Protein AF-A0A067BFK5-F1 (afdb_monomer_lite)

Secondary structure (DSSP, 8-state):
------PPTT-TTS-HHHHHHHHHHHHHHHHTT--HHHHHHHHHHHTSS------GGGHHHHHHHHHHTTPPP----TTSHHHHHHHTSS-EEEEHHHHHHHHHTS---HHHHHHHHHHHHHHHHHHTPPEEEE-TT----TTTTSSGGGS-TTTTBTTB--S--HHHHTGGGGGGGGGGHHHH--TTTTS--S----

Sequence (198 aa):
MGSGVSTIAGFEALSPADQAEAQAQYEALVTDGASDETATTTIRAKFTASTVHIELPQLLDAIAAAVGRGKTPLVIDASDRVNTFFSYRQCTLLDGKKMAMDKSMRKVPVPAIMEEARTRLVGALKCGHPIVVAMSQCVVDFINTFNDATLPVDVTRNGTLAFFPSDLVCSNAGKGLLNHLDALYRPHDMKDTSNIPL

Structure (mmCIF, N/CA/C/O backbone):
data_AF-A0A067BFK5-F1
#
_entry.id   AF-A0A067BFK5-F1
#
loop_
_atom_site.group_PDB
_atom_site.id
_atom_site.type_symbol
_atom_site.label_atom_id
_atom_site.label_alt_id
_atom_site.label_comp_id
_atom_site.label_asym_id
_atom_site.label_entity_id
_atom_site.label_seq_id
_atom_site.pdbx_PDB_ins_code
_atom_site.Cartn_x
_atom_site.Cartn_y
_atom_site.Cartn_z
_atom_site.occupancy
_atom_site.B_iso_or_equiv
_atom_site.auth_seq_id
_atom_site.auth_comp_id
_atom_site.auth_asym_id
_atom_site.auth_atom_id
_atom_site.pdbx_PDB_model_num
ATOM 1 N N . MET A 1 1 ? -30.600 -28.026 30.570 1.00 34.84 1 MET A N 1
ATOM 2 C CA . MET A 1 1 ? -29.776 -28.487 29.434 1.00 34.84 1 MET A CA 1
ATOM 3 C C . MET A 1 1 ? -29.170 -27.248 28.808 1.00 34.84 1 MET A C 1
ATOM 5 O O . MET A 1 1 ? -29.918 -26.320 28.540 1.00 34.84 1 MET A O 1
ATOM 9 N N . GLY A 1 2 ? -27.840 -27.159 28.774 1.00 32.31 2 GLY A N 1
ATOM 10 C CA . GLY A 1 2 ? -27.130 -25.910 28.493 1.00 32.31 2 GLY A CA 1
ATOM 11 C C . GLY A 1 2 ? -27.368 -25.415 27.070 1.00 32.31 2 GLY A C 1
ATOM 12 O O . GLY A 1 2 ? -27.100 -26.144 26.119 1.00 32.31 2 GLY A O 1
ATOM 13 N N . SER A 1 3 ? -27.850 -24.179 26.933 1.00 32.81 3 SER A N 1
ATOM 14 C CA . SER A 1 3 ? -27.804 -23.445 25.672 1.00 32.81 3 SER A CA 1
ATOM 15 C C . SER A 1 3 ? -26.357 -23.010 25.450 1.00 32.81 3 SER A C 1
ATOM 17 O O . SER A 1 3 ? -25.924 -21.964 25.937 1.00 32.81 3 SER A O 1
ATOM 19 N N . GLY A 1 4 ? -25.573 -23.855 24.784 1.00 33.50 4 GLY A N 1
ATOM 20 C CA . GLY A 1 4 ? -24.315 -23.401 24.209 1.00 33.50 4 GLY A CA 1
ATOM 21 C C . GLY A 1 4 ? -24.644 -22.283 23.229 1.00 33.50 4 GLY A C 1
ATOM 22 O O . GLY A 1 4 ? -25.403 -22.511 22.290 1.00 33.50 4 GLY A O 1
ATOM 23 N N . VAL A 1 5 ? -24.138 -21.077 23.488 1.00 41.94 5 VAL A N 1
ATOM 24 C CA . VAL A 1 5 ? -24.200 -19.966 22.536 1.00 41.94 5 VAL A CA 1
ATOM 25 C C . VAL A 1 5 ? -23.471 -20.452 21.290 1.00 41.94 5 VAL A C 1
ATOM 27 O O . VAL A 1 5 ? -22.251 -20.607 21.302 1.00 41.94 5 VAL A O 1
ATOM 30 N N . SER A 1 6 ? -24.228 -20.811 20.256 1.00 43.84 6 SER A N 1
ATOM 31 C CA . SER A 1 6 ? -23.658 -21.227 18.983 1.00 43.84 6 SER A CA 1
ATOM 32 C C . SER A 1 6 ? -23.214 -19.951 18.283 1.00 43.84 6 SER A C 1
ATOM 34 O O . SER A 1 6 ? -24.025 -19.248 17.689 1.00 43.84 6 SER A O 1
ATOM 36 N N . THR A 1 7 ? -21.944 -19.595 18.455 1.00 54.28 7 THR A N 1
ATOM 37 C CA . THR A 1 7 ? -21.310 -18.511 17.705 1.00 54.28 7 THR A CA 1
ATOM 38 C C . THR A 1 7 ? -21.376 -18.848 16.222 1.00 54.28 7 THR A C 1
ATOM 40 O O . THR A 1 7 ? -20.998 -19.958 15.838 1.00 54.28 7 THR A O 1
ATOM 43 N N . ILE A 1 8 ? -21.835 -17.910 15.389 1.00 60.53 8 ILE A N 1
ATOM 44 C CA . ILE A 1 8 ? -21.821 -18.093 13.933 1.00 60.53 8 ILE A CA 1
ATOM 45 C C . ILE A 1 8 ? -20.383 -18.396 13.502 1.00 60.53 8 ILE A C 1
ATOM 47 O O . ILE A 1 8 ? -19.479 -17.577 13.696 1.00 60.53 8 ILE A O 1
ATOM 51 N N . ALA A 1 9 ? -20.181 -19.575 12.918 1.00 56.00 9 ALA A N 1
ATOM 52 C CA . ALA A 1 9 ? -18.868 -20.028 12.488 1.00 56.00 9 ALA A CA 1
ATOM 53 C C . ALA A 1 9 ? -18.262 -19.040 11.471 1.00 56.00 9 ALA A C 1
ATOM 55 O O . ALA A 1 9 ? -18.861 -18.747 10.432 1.00 56.00 9 ALA A O 1
ATOM 56 N N . GLY A 1 10 ? -17.062 -18.531 11.756 1.00 55.44 10 GLY A N 1
ATOM 57 C CA . GLY A 1 10 ? -16.331 -17.592 10.899 1.00 55.44 10 GLY A CA 1
ATOM 58 C C . GLY A 1 10 ? -16.433 -16.108 11.279 1.00 55.44 10 GLY A C 1
ATOM 59 O O . GLY A 1 10 ? -15.999 -15.268 10.485 1.00 55.44 10 GLY A O 1
ATOM 60 N N . PHE A 1 11 ? -16.986 -15.774 12.450 1.00 57.31 11 PHE A N 1
ATOM 61 C CA . PHE A 1 11 ? -17.065 -14.408 12.998 1.00 57.31 11 PHE A CA 1
ATOM 62 C C . PHE A 1 11 ? -16.291 -14.226 14.314 1.00 57.31 11 PHE A C 1
ATOM 64 O O . PHE A 1 11 ? -16.366 -13.181 14.957 1.00 57.31 11 PHE A O 1
ATOM 71 N N . GLU A 1 12 ? -15.478 -15.205 14.696 1.00 65.19 12 GLU A N 1
ATOM 72 C CA . GLU 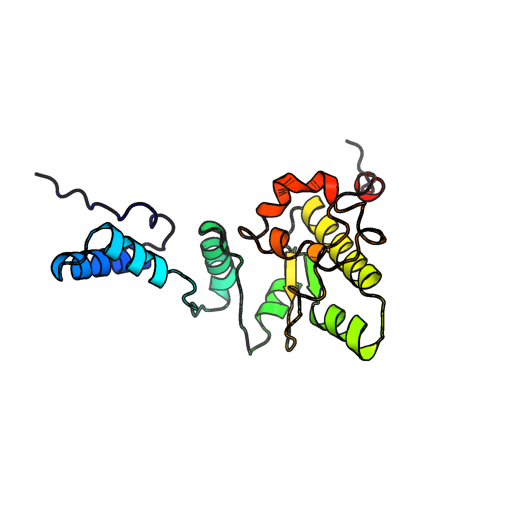A 1 12 ? -14.745 -15.256 15.965 1.00 65.19 12 GLU A CA 1
ATOM 73 C C . GLU A 1 12 ? -13.648 -14.175 16.072 1.00 65.19 12 GLU A C 1
ATOM 75 O O . GLU A 1 12 ? -13.167 -13.877 17.162 1.00 65.19 12 GLU A O 1
ATOM 80 N N . ALA A 1 13 ? -13.264 -13.559 14.946 1.00 51.88 13 ALA A N 1
ATOM 81 C CA . ALA A 1 13 ? -12.289 -12.464 14.861 1.00 51.88 13 ALA A CA 1
ATOM 82 C C . ALA A 1 13 ? -12.912 -11.053 14.973 1.00 51.88 13 ALA A C 1
ATOM 84 O O . ALA A 1 13 ? -12.217 -10.040 14.837 1.00 51.88 13 ALA A O 1
ATOM 85 N N . LEU A 1 14 ? -14.232 -10.963 15.158 1.00 58.34 14 LEU A N 1
ATOM 86 C CA . LEU A 1 14 ? -14.931 -9.714 15.447 1.00 58.34 14 LEU A CA 1
ATOM 87 C C . LEU A 1 14 ? -14.701 -9.285 16.911 1.00 58.34 14 LEU A C 1
ATOM 89 O O . LEU A 1 14 ? -14.377 -10.118 17.757 1.00 58.34 14 LEU A O 1
ATOM 93 N N . SER A 1 15 ? -14.857 -7.992 17.224 1.00 67.69 15 SER A N 1
ATOM 94 C CA . SER A 1 15 ? -14.846 -7.546 18.627 1.00 67.69 15 SER A CA 1
ATOM 95 C C . SER A 1 15 ? -16.001 -8.216 19.399 1.00 67.69 15 SER A C 1
ATOM 97 O O . SER A 1 15 ? -16.990 -8.593 18.772 1.00 67.69 15 SER A O 1
ATOM 99 N N . PRO A 1 16 ? -15.956 -8.353 20.738 1.00 73.75 16 PRO A N 1
ATOM 100 C CA . PRO A 1 16 ? -17.072 -8.946 21.485 1.00 73.75 16 PRO A CA 1
ATOM 101 C C . PRO A 1 16 ? -18.424 -8.250 21.241 1.00 73.75 16 PRO A C 1
ATOM 103 O O . PRO A 1 16 ? -19.461 -8.909 21.223 1.00 73.75 16 PRO A O 1
ATOM 106 N N . ALA A 1 17 ? -18.414 -6.933 21.005 1.00 70.25 17 ALA A N 1
ATOM 107 C CA . ALA A 1 17 ? -19.610 -6.170 20.650 1.00 70.25 17 ALA A CA 1
ATOM 108 C C . ALA A 1 17 ? -20.107 -6.513 19.235 1.00 70.25 17 ALA A C 1
ATOM 110 O O . ALA A 1 17 ? -21.291 -6.776 19.042 1.00 70.25 17 ALA A O 1
ATOM 111 N N . ASP A 1 18 ? -19.190 -6.592 18.271 1.00 67.25 18 ASP A N 1
ATOM 112 C CA . ASP A 1 18 ? -19.487 -6.946 16.881 1.00 67.25 18 ASP A CA 1
ATOM 113 C C . ASP A 1 18 ? -19.985 -8.403 16.760 1.00 67.25 18 ASP A C 1
ATOM 115 O O . ASP A 1 18 ? -20.837 -8.697 15.927 1.00 67.25 18 ASP A O 1
ATOM 119 N N . GLN A 1 19 ? -19.479 -9.324 17.593 1.00 73.38 19 GLN A N 1
ATOM 120 C CA . GLN A 1 19 ? -19.958 -10.711 17.670 1.00 73.38 19 GLN A CA 1
ATOM 121 C C . GLN A 1 19 ? -21.397 -10.772 18.187 1.00 73.38 19 GLN A C 1
ATOM 123 O O . GLN A 1 19 ? -22.226 -11.474 17.612 1.00 73.38 19 GLN A O 1
ATOM 128 N N . ALA A 1 20 ? -21.703 -10.016 19.247 1.00 79.75 20 ALA A N 1
ATOM 129 C CA . ALA A 1 20 ? -23.052 -9.939 19.801 1.00 79.75 20 ALA A CA 1
ATOM 130 C C . ALA A 1 20 ? -24.042 -9.326 18.798 1.00 79.75 20 ALA A C 1
ATOM 132 O O . ALA A 1 20 ? -25.163 -9.815 18.654 1.00 79.75 20 ALA A O 1
ATOM 133 N N . GLU A 1 21 ? -23.619 -8.296 18.060 1.00 77.31 21 GLU A N 1
ATOM 134 C CA . GLU A 1 21 ? -24.429 -7.692 17.003 1.00 77.31 21 GLU A CA 1
ATOM 135 C C . GLU A 1 21 ? -24.656 -8.657 15.825 1.00 77.31 21 GLU A C 1
ATOM 137 O O . GLU A 1 21 ? -25.789 -8.806 15.362 1.00 77.31 21 GLU A O 1
ATOM 142 N N . ALA A 1 22 ? -23.603 -9.341 15.362 1.00 78.62 22 ALA A N 1
ATOM 143 C CA . ALA A 1 22 ? -23.690 -10.328 14.286 1.00 78.62 22 ALA A CA 1
ATOM 144 C C . ALA A 1 22 ? -24.644 -11.477 14.649 1.00 78.62 22 ALA A C 1
ATOM 146 O O . ALA A 1 22 ? -25.471 -11.874 13.827 1.00 78.62 22 ALA A O 1
ATOM 147 N N . GLN A 1 23 ? -24.565 -11.958 15.892 1.00 84.88 23 GLN A N 1
ATOM 148 C CA . GLN A 1 23 ? -25.422 -13.014 16.426 1.00 84.88 23 GLN A CA 1
ATOM 149 C C . GLN A 1 23 ? -26.895 -12.590 16.472 1.00 84.88 23 GLN A C 1
ATOM 151 O O . GLN A 1 23 ? -27.750 -13.291 15.934 1.00 84.88 23 GLN A O 1
ATOM 156 N N . ALA A 1 24 ? -27.196 -11.418 17.040 1.00 85.06 24 ALA A N 1
ATOM 157 C CA . ALA A 1 24 ? -28.571 -10.926 17.151 1.00 85.06 24 ALA A CA 1
ATOM 158 C C . ALA A 1 24 ? -29.241 -10.742 15.776 1.00 85.06 24 ALA A C 1
ATOM 160 O O . ALA A 1 24 ? -30.434 -10.992 15.606 1.00 85.06 24 ALA A O 1
ATOM 161 N N . GLN A 1 25 ? -28.473 -10.316 14.772 1.00 81.00 25 GLN A N 1
ATOM 162 C CA . GLN A 1 25 ? -28.984 -10.100 13.418 1.00 81.00 25 GLN A CA 1
ATOM 163 C C . GLN A 1 25 ? -29.140 -11.401 12.630 1.00 81.00 25 GLN A C 1
ATOM 165 O O . GLN A 1 25 ? -30.092 -11.534 11.863 1.00 81.00 25 GLN A O 1
ATOM 170 N N . TYR A 1 26 ? -28.244 -12.367 12.831 1.00 86.75 26 TYR A N 1
ATOM 171 C CA . TYR A 1 26 ? -28.414 -13.716 12.298 1.00 86.75 26 TYR A CA 1
ATOM 172 C C . TYR A 1 26 ? -29.703 -14.356 12.820 1.00 86.75 26 TYR A C 1
ATOM 174 O O . TYR A 1 26 ? -30.510 -14.842 12.032 1.00 86.75 26 TYR A O 1
ATOM 182 N N . GLU A 1 27 ? -29.936 -14.285 14.133 1.00 88.81 27 GLU A N 1
ATOM 183 C CA . GLU A 1 27 ? -31.134 -14.839 14.771 1.00 88.81 27 GLU A CA 1
ATOM 184 C C . GLU A 1 27 ? -32.421 -14.186 14.246 1.00 88.81 27 GLU A C 1
ATOM 186 O O . GLU A 1 27 ? -33.401 -14.884 13.977 1.00 88.81 27 GLU A O 1
ATOM 191 N N . ALA A 1 28 ? -32.409 -12.869 14.019 1.00 86.19 28 ALA A N 1
ATOM 192 C CA . ALA A 1 28 ? -33.532 -12.159 13.411 1.00 86.19 28 ALA A CA 1
ATOM 193 C C . ALA A 1 28 ? -33.814 -12.627 11.970 1.00 86.19 28 ALA A C 1
ATOM 195 O O . ALA A 1 28 ? -34.962 -12.901 11.630 1.00 86.19 28 ALA A O 1
ATOM 196 N N . LEU A 1 29 ? -32.778 -12.785 11.137 1.00 85.38 29 LEU A N 1
ATOM 197 C CA . LEU A 1 29 ? -32.927 -13.231 9.744 1.00 85.38 29 LEU A CA 1
ATOM 198 C C . LEU A 1 29 ? -33.454 -14.666 9.638 1.00 85.38 29 LEU A C 1
ATOM 200 O O . LEU A 1 29 ? -34.298 -14.948 8.790 1.00 85.38 29 LEU A O 1
ATOM 204 N N . VAL A 1 30 ? -32.979 -15.565 10.501 1.00 88.38 30 VAL A N 1
ATOM 205 C CA . VAL A 1 30 ? -33.477 -16.947 10.560 1.00 88.38 30 VAL A CA 1
ATOM 206 C C . VAL A 1 30 ? -34.931 -16.977 11.042 1.00 88.38 30 VAL A C 1
ATOM 208 O O . VAL A 1 30 ? -35.744 -17.721 10.496 1.00 88.38 30 VAL A O 1
ATOM 211 N N . THR A 1 31 ? -35.291 -16.128 12.011 1.00 91.25 31 THR A N 1
ATOM 212 C CA . THR A 1 31 ? -36.678 -16.003 12.499 1.00 91.25 31 THR A CA 1
ATOM 213 C C . THR A 1 31 ? -37.629 -15.504 11.405 1.00 91.25 31 THR A C 1
ATOM 215 O O . THR A 1 31 ? -38.749 -15.999 11.296 1.00 91.25 31 THR A O 1
ATOM 218 N N . ASP A 1 32 ? -37.159 -14.602 10.543 1.00 88.62 32 ASP A N 1
ATOM 219 C CA . ASP A 1 32 ? -37.891 -14.104 9.371 1.00 88.62 32 ASP A CA 1
ATOM 220 C C . ASP A 1 32 ? -37.900 -15.092 8.182 1.00 88.62 32 ASP A C 1
ATOM 222 O O . ASP A 1 32 ? -38.425 -14.789 7.109 1.00 88.62 32 ASP A O 1
ATOM 226 N N . GLY A 1 33 ? -37.357 -16.301 8.362 1.00 88.31 33 GLY A N 1
ATOM 227 C CA . GLY A 1 33 ? -37.437 -17.392 7.391 1.00 88.31 33 GLY A CA 1
ATOM 228 C C . GLY A 1 33 ? -36.306 -17.429 6.362 1.00 88.31 33 GLY A C 1
ATOM 229 O O . GLY A 1 33 ? -36.410 -18.164 5.376 1.00 88.31 33 GLY A O 1
ATOM 230 N N . ALA A 1 34 ? -35.220 -16.675 6.559 1.00 86.31 34 ALA A N 1
ATOM 231 C CA . ALA A 1 34 ? -34.017 -16.847 5.752 1.00 86.31 34 ALA A CA 1
ATOM 232 C C . ALA A 1 34 ? -33.347 -18.194 6.069 1.00 86.31 34 ALA A C 1
ATOM 234 O O . ALA A 1 34 ? -33.273 -18.614 7.222 1.00 86.31 34 ALA A O 1
ATOM 235 N N . SER A 1 35 ? -32.814 -18.865 5.044 1.00 88.94 35 SER A N 1
ATOM 236 C CA . SER A 1 35 ? -31.972 -20.048 5.261 1.00 88.94 35 SER A CA 1
ATOM 237 C C . SER A 1 35 ? -30.677 -19.671 5.984 1.00 88.94 35 SER A C 1
ATOM 239 O O . SER A 1 35 ? -30.159 -18.571 5.776 1.00 88.94 35 SER A O 1
ATOM 241 N N . ASP A 1 36 ? -30.105 -20.600 6.752 1.00 80.12 36 ASP A N 1
ATOM 242 C CA . ASP A 1 36 ? -28.825 -20.408 7.449 1.00 80.12 36 ASP A CA 1
ATOM 243 C C . ASP A 1 36 ? -27.713 -19.917 6.507 1.00 80.12 36 ASP A C 1
ATOM 245 O O . ASP A 1 36 ? -26.937 -19.026 6.854 1.00 80.12 36 ASP A O 1
ATOM 249 N N . GLU A 1 37 ? -27.662 -20.430 5.274 1.00 78.75 37 GLU A N 1
ATOM 250 C CA . GLU A 1 37 ? -26.691 -20.012 4.256 1.00 78.75 37 GLU A CA 1
ATOM 251 C C . GLU A 1 37 ? -26.919 -18.560 3.796 1.00 78.75 37 GLU A C 1
ATOM 253 O O . GLU A 1 37 ? -25.968 -17.785 3.647 1.00 78.75 37 GLU A O 1
ATOM 258 N N . THR A 1 38 ? -28.182 -18.154 3.631 1.00 79.06 38 THR A N 1
ATOM 259 C CA . THR A 1 38 ? -28.554 -16.783 3.243 1.00 79.06 38 THR A CA 1
ATOM 260 C C . THR A 1 38 ? -28.324 -15.800 4.387 1.00 79.06 38 THR A C 1
ATOM 262 O O . THR A 1 38 ? -27.759 -14.727 4.165 1.00 79.06 38 THR A O 1
ATOM 265 N N . ALA A 1 39 ? -28.690 -16.171 5.615 1.00 79.56 39 ALA A N 1
ATOM 266 C CA . ALA A 1 39 ? -28.447 -15.380 6.815 1.00 79.56 39 ALA A CA 1
ATOM 267 C C . ALA A 1 39 ? -26.938 -15.186 7.029 1.00 79.56 39 ALA A C 1
ATOM 269 O O . ALA A 1 39 ? -26.466 -14.054 7.127 1.00 79.56 39 ALA A O 1
ATOM 270 N N . THR A 1 40 ? -26.153 -16.266 6.962 1.00 76.69 40 THR A N 1
ATOM 271 C CA . THR A 1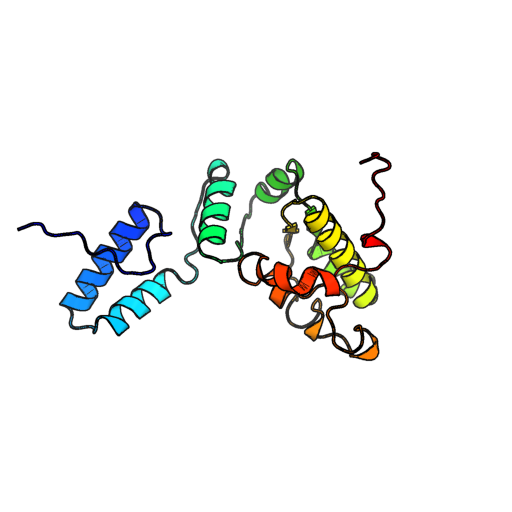 40 ? -24.687 -16.216 7.090 1.00 76.69 40 THR A CA 1
ATOM 272 C C . THR A 1 40 ? -24.054 -15.346 6.006 1.00 76.69 40 THR A C 1
ATOM 274 O O . THR A 1 40 ? -23.200 -14.513 6.306 1.00 76.69 40 THR A O 1
ATOM 277 N N . THR A 1 41 ? -24.487 -15.476 4.748 1.00 73.81 41 THR A N 1
ATOM 278 C CA . THR A 1 41 ? -23.971 -14.663 3.633 1.00 73.81 41 THR A CA 1
ATOM 279 C C . THR A 1 41 ? -24.334 -13.185 3.785 1.00 73.81 41 THR A C 1
ATOM 281 O O . THR A 1 41 ? -23.494 -12.321 3.541 1.00 73.81 41 THR A O 1
ATOM 284 N N . THR A 1 42 ? -25.544 -12.879 4.256 1.00 72.12 42 THR A N 1
ATOM 285 C CA . THR A 1 42 ? -26.026 -11.507 4.489 1.00 72.12 42 THR A CA 1
ATOM 286 C C . THR A 1 42 ? -25.259 -10.821 5.619 1.00 72.12 42 THR A C 1
ATOM 288 O O . THR A 1 42 ? -24.802 -9.687 5.467 1.00 72.12 42 THR A O 1
ATOM 291 N N . ILE A 1 43 ? -25.030 -11.525 6.731 1.00 74.50 43 ILE A N 1
ATOM 292 C CA . ILE A 1 43 ? -24.214 -11.011 7.837 1.00 74.50 43 ILE A CA 1
ATOM 293 C C . ILE A 1 43 ? -22.751 -10.875 7.404 1.00 74.50 43 ILE A C 1
ATOM 295 O O . ILE A 1 43 ? -22.120 -9.846 7.650 1.00 74.50 43 ILE A O 1
ATOM 299 N N . ARG A 1 44 ? -22.216 -11.846 6.654 1.00 66.44 44 ARG A N 1
ATOM 300 C CA . ARG A 1 44 ? -20.846 -11.788 6.120 1.00 66.44 44 ARG A CA 1
ATOM 301 C C . ARG A 1 44 ? -20.664 -10.603 5.163 1.00 66.44 44 ARG A C 1
ATOM 303 O O . ARG A 1 44 ? -19.638 -9.928 5.235 1.00 66.44 44 ARG A O 1
ATOM 310 N N . ALA A 1 45 ? -21.671 -10.288 4.347 1.00 64.88 45 ALA A N 1
ATOM 311 C CA . ALA A 1 45 ? -21.709 -9.104 3.487 1.00 64.88 45 ALA A CA 1
ATOM 312 C C . ALA A 1 45 ? -21.718 -7.789 4.290 1.00 64.88 45 ALA A C 1
ATOM 314 O O . ALA A 1 45 ? -21.057 -6.830 3.906 1.00 64.88 45 ALA A O 1
ATOM 315 N N . LYS A 1 46 ? -22.384 -7.747 5.449 1.00 60.22 46 LYS A N 1
ATOM 316 C CA . LYS A 1 46 ? -22.462 -6.555 6.311 1.00 60.22 46 LYS A CA 1
ATOM 317 C C . LYS A 1 46 ? -21.129 -6.178 6.978 1.00 60.22 46 LYS A C 1
ATOM 319 O O . LYS A 1 46 ? -20.845 -4.996 7.163 1.00 60.22 46 LYS A O 1
ATOM 324 N N . PHE A 1 47 ? -20.273 -7.165 7.250 1.00 56.22 47 PHE A N 1
ATOM 325 C CA . PHE A 1 47 ? -18.875 -6.962 7.671 1.00 56.22 47 PHE A CA 1
ATOM 326 C C . PHE A 1 47 ? -17.896 -6.876 6.489 1.00 56.22 47 PHE A C 1
ATOM 328 O O . PHE A 1 47 ? -16.672 -6.836 6.660 1.00 56.22 47 PHE A O 1
ATOM 335 N N . THR A 1 48 ? -18.426 -6.806 5.268 1.00 50.59 48 THR A N 1
ATOM 336 C CA . THR A 1 48 ? -17.669 -6.436 4.078 1.00 50.59 48 THR A CA 1
ATOM 337 C C . THR A 1 48 ? -17.649 -4.904 4.005 1.00 50.59 48 THR A C 1
ATOM 339 O O . THR A 1 48 ? -18.617 -4.275 3.606 1.00 50.59 48 THR A O 1
ATOM 342 N N . ALA A 1 49 ? -16.529 -4.314 4.442 1.00 53.69 49 ALA A N 1
ATOM 343 C CA . ALA A 1 49 ? -16.189 -2.884 4.379 1.00 53.69 49 ALA A CA 1
ATOM 344 C C . ALA A 1 49 ? -17.107 -1.908 5.151 1.00 53.69 49 ALA A C 1
ATOM 346 O O . ALA A 1 49 ? -17.558 -0.903 4.608 1.00 53.69 49 ALA A O 1
ATOM 347 N N . SER A 1 50 ? -17.332 -2.134 6.445 1.00 55.50 50 SER A N 1
ATOM 348 C CA . SER A 1 50 ? -17.871 -1.085 7.321 1.00 55.50 50 SER A CA 1
ATOM 349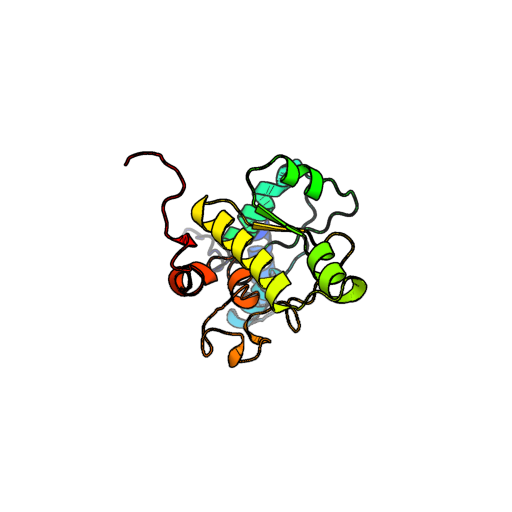 C C . SER A 1 50 ? -16.751 -0.084 7.640 1.00 55.50 50 SER A C 1
ATOM 351 O O . SER A 1 50 ? -15.756 -0.446 8.268 1.00 55.50 50 SER A O 1
ATOM 353 N N . THR A 1 51 ? -16.870 1.167 7.188 1.00 68.44 51 THR A N 1
ATOM 354 C CA . THR A 1 51 ? -16.005 2.258 7.662 1.00 68.44 51 THR A CA 1
ATOM 355 C C . THR A 1 51 ? -16.215 2.412 9.167 1.00 68.44 51 THR A C 1
ATOM 357 O O . THR A 1 51 ? -17.315 2.736 9.606 1.00 68.44 51 THR A O 1
ATOM 360 N N . VAL A 1 52 ? -15.176 2.156 9.961 1.00 75.50 52 VAL A N 1
ATOM 361 C CA . VAL A 1 52 ? -15.219 2.308 11.420 1.00 75.50 52 VAL A CA 1
ATOM 362 C C . VAL A 1 52 ? -14.611 3.657 11.782 1.00 75.50 52 VAL A C 1
ATOM 364 O O . VAL A 1 52 ? -13.475 3.949 11.405 1.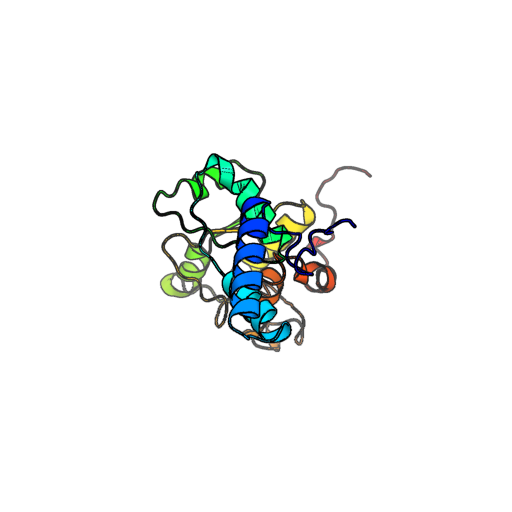00 75.50 52 VAL A O 1
ATOM 367 N N . HIS A 1 53 ? -15.363 4.479 12.510 1.00 84.38 53 HIS A N 1
ATOM 368 C CA . HIS A 1 53 ? -14.826 5.693 13.114 1.00 84.38 53 HIS A CA 1
ATOM 369 C C . HIS A 1 53 ? -14.086 5.334 14.397 1.00 84.38 53 HIS A C 1
ATOM 371 O O . HIS A 1 53 ? -14.615 4.622 15.247 1.00 84.38 53 HIS A O 1
ATOM 377 N N . ILE A 1 54 ? -12.863 5.833 14.522 1.00 84.62 54 ILE A N 1
ATOM 378 C CA . ILE A 1 54 ? -11.994 5.580 15.666 1.00 84.62 54 ILE A CA 1
ATOM 379 C C . ILE A 1 54 ? -11.337 6.881 16.100 1.00 84.62 54 ILE A C 1
ATOM 381 O O . ILE A 1 54 ? -11.089 7.769 15.281 1.00 84.62 54 ILE A O 1
ATOM 385 N N . GLU A 1 55 ? -10.992 6.958 17.377 1.00 89.00 55 GLU A N 1
ATOM 386 C CA . GLU A 1 55 ? -10.090 7.993 17.863 1.00 89.00 55 GLU A CA 1
ATOM 387 C C . GLU A 1 55 ? -8.639 7.617 17.534 1.00 89.00 55 GLU A C 1
ATOM 389 O O . GLU A 1 55 ? -8.277 6.439 17.507 1.00 89.00 55 GLU A O 1
ATOM 394 N N . LEU A 1 56 ? -7.771 8.612 17.325 1.00 89.50 56 LEU A N 1
ATOM 395 C CA . LEU A 1 56 ? -6.365 8.373 16.959 1.00 89.50 56 LEU A CA 1
ATOM 396 C C . LEU A 1 56 ? -5.622 7.392 17.898 1.00 89.50 56 LEU A C 1
ATOM 398 O O . LEU A 1 56 ? -4.856 6.574 17.387 1.00 89.50 56 LEU A O 1
ATOM 402 N N . PRO A 1 57 ? -5.831 7.395 19.233 1.00 91.19 57 PRO A N 1
ATOM 403 C CA . PRO A 1 57 ? -5.196 6.417 20.118 1.00 91.19 57 PRO A CA 1
ATOM 404 C C . PRO A 1 57 ? -5.541 4.954 19.805 1.00 91.19 57 PRO A C 1
ATOM 406 O O . PRO A 1 57 ? -4.740 4.074 20.099 1.00 91.19 57 PRO A O 1
ATOM 409 N N . GLN A 1 58 ? -6.695 4.691 19.185 1.00 89.25 58 GLN A N 1
ATOM 410 C CA . GLN A 1 58 ? -7.176 3.349 18.832 1.00 89.25 58 GLN A CA 1
ATOM 411 C C . GLN A 1 58 ? -6.691 2.891 17.446 1.00 89.25 58 GLN A C 1
ATOM 413 O O . GLN A 1 58 ? -7.012 1.786 17.009 1.00 89.25 58 GLN A O 1
ATOM 418 N N . LEU A 1 59 ? -5.923 3.726 16.734 1.00 91.62 59 LEU A N 1
ATOM 419 C CA . LEU A 1 59 ? -5.520 3.486 15.347 1.00 91.62 59 LEU A CA 1
ATOM 420 C C . LEU A 1 59 ? -4.815 2.142 15.147 1.00 91.62 59 LEU A C 1
ATOM 422 O O . LEU A 1 59 ? -5.143 1.410 14.216 1.00 91.62 59 LEU A O 1
ATOM 426 N N . LEU A 1 60 ? -3.853 1.810 16.011 1.00 91.75 60 LEU A N 1
ATOM 427 C CA . LEU A 1 60 ? -3.091 0.566 15.876 1.00 91.75 60 LEU A CA 1
ATOM 428 C C . LEU A 1 60 ? -3.952 -0.671 16.146 1.00 91.75 60 LEU A C 1
ATOM 430 O O . LEU A 1 60 ? -3.820 -1.655 15.422 1.00 91.75 60 LEU A O 1
ATOM 434 N N . ASP A 1 61 ? -4.863 -0.602 17.115 1.00 87.62 61 ASP A N 1
ATOM 435 C CA . ASP A 1 61 ? -5.767 -1.708 17.444 1.00 87.62 61 ASP A CA 1
ATOM 436 C C . ASP A 1 61 ? -6.770 -1.951 16.311 1.00 87.62 61 ASP A C 1
ATOM 438 O O . ASP A 1 61 ? -7.006 -3.091 15.910 1.00 87.62 61 ASP A O 1
ATOM 442 N N . ALA A 1 62 ? -7.305 -0.878 15.722 1.00 89.75 62 ALA A N 1
ATOM 443 C CA . ALA A 1 62 ? -8.200 -0.961 14.572 1.00 89.75 62 ALA A CA 1
ATOM 444 C C . ALA A 1 62 ? -7.494 -1.535 13.332 1.00 89.75 62 ALA A C 1
ATOM 446 O O . ALA A 1 62 ? -8.049 -2.384 12.629 1.00 89.75 62 ALA A O 1
ATOM 447 N N . ILE A 1 63 ? -6.246 -1.121 13.086 1.00 91.06 63 ILE A N 1
ATOM 448 C CA . ILE A 1 63 ? -5.396 -1.698 12.039 1.00 91.06 63 ILE A CA 1
ATOM 449 C C . ILE A 1 63 ? -5.169 -3.186 12.303 1.00 91.06 63 ILE A C 1
ATOM 451 O O . ILE A 1 63 ? -5.382 -3.999 11.405 1.00 91.06 63 ILE A O 1
ATOM 455 N N . ALA A 1 64 ? -4.786 -3.560 13.525 1.00 87.69 64 ALA A N 1
ATOM 456 C CA . ALA A 1 64 ? -4.555 -4.950 13.897 1.00 87.69 64 ALA A CA 1
ATOM 457 C C . ALA A 1 64 ? -5.818 -5.806 13.717 1.00 87.69 64 ALA A C 1
ATOM 459 O O . ALA A 1 64 ? -5.728 -6.912 13.187 1.00 87.69 64 ALA A O 1
ATOM 460 N N . ALA A 1 65 ? -6.997 -5.285 14.065 1.00 83.75 65 ALA A N 1
ATOM 461 C CA . ALA A 1 65 ? -8.273 -5.962 13.848 1.00 83.75 65 ALA A CA 1
ATOM 462 C C . ALA A 1 65 ? -8.569 -6.182 12.353 1.00 83.75 65 ALA A C 1
ATOM 464 O O . ALA A 1 65 ? -8.941 -7.286 11.953 1.00 83.75 65 ALA A O 1
ATOM 465 N N . ALA A 1 66 ? -8.357 -5.171 11.504 1.00 86.19 66 ALA A N 1
ATOM 466 C CA . ALA A 1 66 ? -8.527 -5.306 10.055 1.00 86.19 66 ALA A CA 1
ATOM 467 C C . ALA A 1 66 ? -7.549 -6.332 9.451 1.00 86.19 66 ALA A C 1
ATOM 469 O O . ALA A 1 66 ? -7.961 -7.207 8.685 1.00 86.19 66 ALA A O 1
ATOM 470 N N . VAL A 1 67 ? -6.279 -6.290 9.864 1.00 87.00 67 VAL A N 1
ATOM 471 C CA . VAL A 1 67 ? -5.250 -7.263 9.461 1.00 87.00 67 VAL A CA 1
ATOM 472 C C . VAL A 1 67 ? -5.592 -8.674 9.952 1.00 87.00 67 VAL A C 1
ATOM 474 O O . VAL A 1 67 ? -5.415 -9.642 9.209 1.00 87.00 67 VAL A O 1
ATOM 477 N N . GLY A 1 68 ? -6.114 -8.812 11.174 1.00 80.88 68 GLY A N 1
ATOM 478 C CA . GLY A 1 68 ? -6.583 -10.080 11.742 1.00 80.88 68 GLY A CA 1
ATOM 479 C C . GLY A 1 68 ? -7.719 -10.707 10.932 1.00 80.88 68 GLY A C 1
ATOM 480 O O . GLY A 1 68 ? -7.777 -11.925 10.790 1.00 80.88 68 GLY A O 1
ATOM 481 N N . ARG A 1 69 ? -8.556 -9.875 10.301 1.00 79.56 69 ARG A N 1
ATOM 482 C CA . ARG A 1 69 ? -9.610 -10.283 9.354 1.00 79.56 69 ARG A CA 1
ATOM 483 C C . ARG A 1 69 ? -9.092 -10.514 7.922 1.00 79.56 69 ARG A C 1
ATOM 485 O O . ARG A 1 69 ? -9.890 -10.697 7.004 1.00 79.56 69 ARG A O 1
ATOM 492 N N . GLY A 1 70 ? -7.776 -10.457 7.701 1.00 78.50 70 GLY A N 1
ATOM 493 C CA . GLY A 1 70 ? -7.152 -10.603 6.383 1.00 78.50 70 GLY A CA 1
ATOM 494 C C . GLY A 1 70 ? -7.478 -9.463 5.414 1.00 78.50 70 GLY A C 1
ATOM 495 O O . GLY A 1 70 ? -7.460 -9.650 4.196 1.00 78.50 70 GLY A O 1
ATOM 496 N N . LYS A 1 71 ? -7.826 -8.280 5.931 1.00 83.62 71 LYS A N 1
ATOM 497 C CA . LYS A 1 71 ? -8.131 -7.091 5.130 1.00 83.62 71 LYS A CA 1
ATOM 498 C C . LYS A 1 71 ? -6.963 -6.117 5.169 1.00 83.62 71 LYS A C 1
ATOM 500 O O . LYS A 1 71 ? -6.349 -5.913 6.211 1.00 83.62 71 LYS A O 1
ATOM 505 N N . THR A 1 72 ? -6.700 -5.478 4.036 1.00 88.62 72 THR A N 1
ATOM 506 C CA . THR A 1 72 ? -5.748 -4.367 3.955 1.00 88.62 72 THR A CA 1
ATOM 507 C C . THR A 1 72 ? -6.424 -3.101 4.488 1.00 88.62 72 THR A C 1
ATOM 509 O O . THR A 1 72 ? -7.447 -2.701 3.927 1.00 88.62 72 THR A O 1
ATOM 512 N N . PRO A 1 73 ? -5.922 -2.489 5.576 1.00 90.81 73 PRO A N 1
ATOM 513 C CA . PRO A 1 73 ? -6.565 -1.325 6.180 1.00 90.81 73 PRO A CA 1
ATOM 514 C C . PRO A 1 73 ? -6.493 -0.097 5.266 1.00 90.81 73 PRO A C 1
ATOM 516 O O . PRO A 1 73 ? -5.425 0.238 4.757 1.00 90.81 73 PRO A O 1
ATOM 519 N N . LEU A 1 74 ? -7.615 0.610 5.120 1.00 90.94 74 LEU A N 1
ATOM 520 C CA . LEU A 1 74 ? -7.676 1.942 4.518 1.00 90.94 74 LEU A CA 1
ATOM 521 C C . LEU A 1 74 ? -8.066 2.945 5.602 1.00 90.94 74 LEU A C 1
ATOM 523 O O . LEU A 1 74 ? -9.144 2.839 6.183 1.00 90.94 74 LEU A O 1
ATOM 527 N N . VAL A 1 75 ? -7.194 3.917 5.858 1.00 91.94 75 VAL A N 1
ATOM 528 C CA . VAL A 1 75 ? -7.437 4.982 6.835 1.00 91.94 75 VAL A CA 1
ATOM 529 C C . VAL A 1 75 ? -7.721 6.278 6.087 1.00 91.94 75 VAL A C 1
ATOM 531 O O . VAL A 1 75 ? -6.927 6.699 5.247 1.00 91.94 75 VAL A O 1
ATOM 534 N N . ILE A 1 76 ? -8.852 6.909 6.399 1.00 90.25 76 ILE A N 1
ATOM 535 C CA . ILE A 1 76 ? -9.239 8.215 5.862 1.00 90.25 76 ILE A CA 1
ATOM 536 C C . ILE A 1 76 ? -9.148 9.220 7.007 1.00 90.25 76 ILE A C 1
ATOM 538 O O . ILE A 1 76 ? -9.889 9.118 7.980 1.00 90.25 76 ILE A O 1
ATOM 542 N N . ASP A 1 77 ? -8.241 10.185 6.886 1.00 90.50 77 ASP A N 1
ATOM 543 C CA . ASP A 1 77 ? -8.024 11.220 7.894 1.00 90.50 77 ASP A CA 1
ATOM 544 C C . ASP A 1 77 ? -7.918 12.600 7.237 1.00 90.50 77 ASP A C 1
ATOM 546 O O . ASP A 1 77 ? -6.938 12.915 6.564 1.00 90.50 77 ASP A O 1
ATOM 550 N N . ALA A 1 78 ? -8.932 13.437 7.453 1.00 87.69 78 ALA A N 1
ATOM 551 C CA . ALA A 1 78 ? -8.950 14.812 6.958 1.00 87.69 78 ALA A CA 1
ATOM 552 C C . ALA A 1 78 ? -8.045 15.760 7.768 1.00 87.69 78 ALA A C 1
ATOM 554 O O . ALA A 1 78 ? -7.783 16.876 7.325 1.00 87.69 78 ALA A O 1
ATOM 555 N N . SER A 1 79 ? -7.592 15.343 8.954 1.00 89.12 79 SER A N 1
ATOM 556 C CA . SER A 1 79 ? -6.801 16.169 9.873 1.00 89.12 79 SER A CA 1
ATOM 557 C C . SER A 1 79 ? -5.286 16.031 9.701 1.00 89.12 79 SER A C 1
ATOM 559 O O . SER A 1 79 ? -4.547 16.764 10.355 1.00 89.12 79 SER A O 1
ATOM 561 N N . ASP A 1 80 ? -4.829 15.108 8.845 1.00 85.69 80 ASP A N 1
ATOM 562 C CA . ASP A 1 80 ? -3.412 14.788 8.584 1.00 85.69 80 ASP A CA 1
ATOM 563 C C . ASP A 1 80 ? -2.621 14.257 9.805 1.00 85.69 80 ASP A C 1
ATOM 565 O O . ASP A 1 80 ? -1.399 14.059 9.778 1.00 85.69 80 ASP A O 1
ATOM 569 N N . ARG A 1 81 ? -3.318 13.959 10.904 1.00 91.00 81 ARG A N 1
ATOM 570 C CA . ARG A 1 81 ? -2.730 13.434 12.140 1.00 91.00 81 ARG A CA 1
ATOM 571 C C . ARG A 1 81 ? -2.203 12.016 11.968 1.00 91.00 81 ARG A C 1
ATOM 573 O O . ARG A 1 81 ? -1.219 11.669 12.613 1.00 91.00 81 ARG A O 1
ATOM 580 N N . VAL A 1 82 ? -2.809 11.204 11.106 1.00 91.56 82 VAL A N 1
ATOM 581 C CA . VAL A 1 82 ? -2.369 9.830 10.823 1.00 91.56 82 VAL A CA 1
ATOM 582 C C . VAL A 1 82 ? -1.015 9.816 10.110 1.00 91.56 82 VAL A C 1
ATOM 584 O O . VAL A 1 82 ? -0.145 9.025 10.471 1.00 91.56 82 VAL A O 1
ATOM 587 N N . ASN A 1 83 ? -0.788 10.726 9.159 1.00 86.50 83 ASN A N 1
ATOM 588 C CA . ASN A 1 83 ? 0.520 10.869 8.511 1.00 86.50 83 ASN A CA 1
ATOM 589 C C . ASN A 1 83 ? 1.597 11.256 9.532 1.00 86.50 83 ASN A C 1
ATOM 591 O O . ASN A 1 83 ? 2.669 10.651 9.572 1.00 86.50 83 ASN A O 1
ATOM 595 N N . THR A 1 84 ? 1.277 12.209 10.412 1.00 87.69 84 THR A N 1
ATOM 596 C CA . THR A 1 84 ? 2.157 12.594 11.524 1.00 87.69 84 THR A CA 1
ATOM 597 C C . THR A 1 84 ? 2.389 11.431 12.492 1.00 87.69 84 THR A C 1
ATOM 599 O O . THR A 1 84 ? 3.503 11.212 12.948 1.00 87.69 84 THR A O 1
ATOM 602 N N . PHE A 1 85 ? 1.362 10.637 12.793 1.00 91.88 85 PHE A N 1
ATOM 603 C CA . PHE A 1 85 ? 1.484 9.476 13.669 1.00 91.88 85 PHE A CA 1
ATOM 604 C C . PHE A 1 85 ? 2.469 8.440 13.113 1.00 91.88 85 PHE A C 1
ATOM 606 O O . PHE A 1 85 ? 3.313 7.935 13.854 1.00 91.88 85 PHE A O 1
ATOM 613 N N . PHE A 1 86 ? 2.394 8.138 11.813 1.00 91.00 86 PHE A N 1
ATOM 614 C CA . PHE A 1 86 ? 3.283 7.163 11.182 1.00 91.00 86 PHE A CA 1
ATOM 615 C C . PHE A 1 86 ? 4.696 7.690 10.914 1.00 91.00 86 PHE A C 1
ATOM 617 O O . PHE A 1 86 ? 5.624 6.885 10.888 1.00 91.00 86 PHE A O 1
ATOM 624 N N . SER A 1 87 ? 4.902 9.006 10.796 1.00 86.00 87 SER A N 1
ATOM 625 C CA . SER A 1 87 ? 6.245 9.577 10.597 1.00 86.00 87 SER A CA 1
ATOM 626 C C . SER A 1 87 ? 7.191 9.338 11.784 1.00 86.00 87 SER A C 1
ATOM 628 O O . SER A 1 87 ? 8.400 9.238 11.591 1.00 86.00 87 SER A O 1
ATOM 630 N N . TYR A 1 88 ? 6.650 9.187 12.998 1.00 86.75 88 TYR A N 1
ATOM 631 C CA . TYR A 1 88 ? 7.416 8.872 14.212 1.00 86.75 88 TYR A CA 1
ATOM 632 C C . TYR A 1 88 ? 7.551 7.368 14.496 1.00 86.75 88 TYR A C 1
ATOM 634 O O . TYR A 1 88 ? 8.169 6.980 15.489 1.00 86.75 88 TYR A O 1
ATOM 642 N N . ARG A 1 89 ? 6.954 6.498 13.674 1.00 87.56 89 ARG A N 1
ATOM 643 C CA . ARG A 1 89 ? 6.963 5.043 13.880 1.00 87.56 89 ARG A CA 1
ATOM 644 C C . ARG A 1 89 ? 7.968 4.371 12.952 1.00 87.56 89 ARG A C 1
ATOM 646 O O . ARG A 1 89 ? 8.270 4.859 11.868 1.00 87.56 89 ARG A O 1
ATOM 653 N N . GLN A 1 90 ? 8.442 3.199 13.367 1.00 89.25 90 GLN A N 1
ATOM 654 C CA . GLN A 1 90 ? 9.254 2.321 12.527 1.00 89.25 90 GLN A CA 1
ATOM 655 C C . GLN A 1 90 ? 8.369 1.681 11.452 1.00 89.25 90 GLN A C 1
ATOM 657 O O . GLN A 1 90 ? 7.880 0.567 11.601 1.00 89.25 90 GLN A O 1
ATOM 662 N N . CYS A 1 91 ? 8.110 2.431 10.386 1.00 92.12 91 CYS A N 1
ATOM 663 C CA . CYS A 1 91 ? 7.410 1.967 9.199 1.00 92.12 91 CYS A CA 1
ATOM 664 C C . CYS A 1 91 ? 8.123 2.479 7.948 1.00 92.12 91 CYS A C 1
ATOM 666 O O . CYS A 1 91 ? 8.830 3.488 7.975 1.00 92.12 91 CYS A O 1
ATOM 668 N N . THR A 1 92 ? 7.937 1.782 6.835 1.00 92.94 92 THR A N 1
ATOM 669 C CA . THR A 1 92 ? 8.394 2.267 5.539 1.00 92.94 92 THR A CA 1
ATOM 670 C C . THR A 1 92 ? 7.250 2.994 4.855 1.00 92.94 92 THR A C 1
ATOM 672 O O . THR A 1 92 ? 6.252 2.387 4.471 1.00 92.94 92 THR A O 1
ATOM 675 N N . LEU A 1 93 ? 7.405 4.304 4.680 1.00 92.44 93 LEU A N 1
ATOM 676 C CA . LEU A 1 93 ? 6.403 5.130 4.021 1.00 92.44 93 LEU A CA 1
ATOM 677 C C . LEU A 1 93 ? 6.638 5.137 2.502 1.00 92.44 93 LEU A C 1
ATOM 679 O O . LEU A 1 93 ? 7.725 5.486 2.025 1.00 92.44 93 LEU A O 1
ATOM 683 N N . LEU A 1 94 ? 5.618 4.737 1.745 1.00 93.31 94 LEU A N 1
ATOM 684 C CA . LEU A 1 94 ? 5.557 4.843 0.290 1.00 93.31 94 LEU A CA 1
ATOM 685 C C . LEU A 1 94 ? 4.660 6.031 -0.072 1.00 93.31 94 LEU A C 1
ATOM 687 O O . LEU A 1 94 ? 3.451 5.992 0.144 1.00 93.31 94 LEU A O 1
ATOM 691 N N . ASP A 1 95 ? 5.258 7.099 -0.596 1.00 93.19 95 ASP A N 1
ATOM 692 C CA . ASP A 1 95 ? 4.532 8.307 -0.995 1.00 93.19 95 ASP A CA 1
ATOM 693 C C . ASP A 1 95 ? 3.891 8.102 -2.370 1.00 93.19 95 ASP A C 1
ATOM 695 O O . ASP A 1 95 ? 4.545 8.179 -3.415 1.00 93.19 95 ASP A O 1
ATOM 699 N N . GLY A 1 96 ? 2.588 7.844 -2.373 1.00 94.06 96 GLY A N 1
ATOM 700 C CA . GLY A 1 96 ? 1.860 7.634 -3.609 1.00 94.06 96 GLY A CA 1
ATOM 701 C C . GLY A 1 96 ? 1.616 8.921 -4.403 1.00 94.06 96 GLY A C 1
ATOM 702 O O . GLY A 1 96 ? 1.621 8.890 -5.637 1.00 94.06 96 GLY A O 1
ATOM 703 N N . LYS A 1 97 ? 1.476 10.076 -3.737 1.00 93.69 97 LYS A N 1
ATOM 704 C CA . LYS A 1 97 ? 1.341 11.367 -4.428 1.00 93.69 97 LYS A CA 1
ATOM 705 C C . LYS A 1 97 ? 2.595 11.654 -5.250 1.00 93.69 97 LYS A C 1
ATOM 707 O O . LYS A 1 97 ? 2.480 12.076 -6.402 1.00 93.69 97 LYS A O 1
ATOM 712 N N . LYS A 1 98 ? 3.781 11.365 -4.706 1.00 95.38 98 LYS A N 1
ATOM 713 C CA . LYS A 1 98 ? 5.040 11.445 -5.456 1.00 95.38 98 LYS A CA 1
ATOM 714 C C . LYS A 1 98 ? 5.015 10.550 -6.693 1.00 95.38 98 LYS A C 1
ATOM 716 O O . LYS A 1 98 ? 5.335 11.047 -7.768 1.00 95.38 98 LYS A O 1
ATOM 721 N N . MET A 1 99 ? 4.574 9.294 -6.589 1.00 96.12 99 MET A N 1
ATOM 722 C CA . MET A 1 99 ? 4.475 8.395 -7.753 1.00 96.12 99 MET A CA 1
ATOM 723 C C . MET A 1 99 ? 3.586 8.991 -8.857 1.00 96.12 99 MET A C 1
ATOM 725 O O . MET A 1 99 ? 3.979 9.052 -10.026 1.00 96.12 99 MET A O 1
ATOM 729 N N . ALA A 1 100 ? 2.407 9.501 -8.488 1.00 95.88 100 ALA A N 1
ATOM 730 C CA . ALA A 1 100 ? 1.490 10.137 -9.428 1.00 95.88 100 ALA A CA 1
ATOM 731 C C . ALA A 1 100 ? 2.084 11.409 -10.062 1.00 95.88 100 ALA A C 1
ATOM 733 O O . ALA A 1 100 ? 1.953 11.617 -11.273 1.00 95.88 100 ALA A O 1
ATOM 734 N N . MET A 1 101 ? 2.768 12.251 -9.281 1.00 95.94 101 MET A N 1
ATOM 735 C CA . MET A 1 101 ? 3.428 13.471 -9.766 1.00 95.94 101 MET A CA 1
ATOM 736 C C . MET A 1 101 ? 4.630 13.173 -10.665 1.00 95.94 101 MET A C 1
ATOM 738 O O . MET A 1 101 ? 4.820 13.849 -11.678 1.00 95.94 101 MET A O 1
ATOM 742 N N . ASP A 1 102 ? 5.422 12.156 -10.333 1.00 97.25 102 ASP A N 1
ATOM 743 C CA . ASP A 1 102 ? 6.583 11.752 -11.120 1.00 97.25 102 ASP A CA 1
ATOM 744 C C . ASP A 1 102 ? 6.158 11.305 -12.520 1.00 97.25 102 ASP A C 1
ATOM 746 O O . ASP A 1 102 ? 6.743 11.752 -13.506 1.00 97.25 102 ASP A O 1
ATOM 750 N N . LYS A 1 103 ? 5.069 10.533 -12.630 1.00 95.94 103 LYS A N 1
ATOM 751 C CA . LYS A 1 103 ? 4.484 10.161 -13.926 1.00 95.94 103 LYS A CA 1
ATOM 752 C C . LYS A 1 103 ? 3.877 11.365 -14.653 1.00 95.94 103 LYS A C 1
ATOM 754 O O . LYS A 1 103 ? 4.151 11.595 -15.830 1.00 95.94 103 LYS A O 1
ATOM 759 N N . SER A 1 104 ? 2.996 12.110 -13.984 1.00 95.56 104 SER A N 1
ATOM 760 C CA . SER A 1 104 ? 2.139 13.104 -14.648 1.00 95.56 104 SER A CA 1
ATOM 761 C C . SER A 1 104 ? 2.864 14.409 -14.971 1.00 95.56 104 SER A C 1
ATOM 763 O O . SER A 1 104 ? 2.720 14.910 -16.087 1.00 95.56 104 SER A O 1
ATOM 765 N N . MET A 1 105 ? 3.663 14.929 -14.039 1.00 95.81 105 MET A N 1
ATOM 766 C CA . MET A 1 105 ? 4.309 16.240 -14.141 1.00 95.81 105 MET A CA 1
ATOM 767 C C . MET A 1 105 ? 5.775 16.127 -14.542 1.00 95.81 105 MET A C 1
ATOM 769 O O . MET A 1 105 ? 6.204 16.815 -15.463 1.00 95.81 105 MET A O 1
ATOM 773 N N . ARG A 1 106 ? 6.542 15.246 -13.885 1.00 96.56 106 ARG A N 1
ATOM 774 C CA . ARG A 1 106 ? 7.985 15.093 -14.155 1.00 96.56 106 ARG A CA 1
ATOM 775 C C . ARG A 1 106 ? 8.298 14.153 -15.319 1.00 96.56 106 ARG A C 1
ATOM 777 O O . ARG A 1 106 ? 9.442 14.106 -15.756 1.00 96.56 106 ARG A O 1
ATOM 784 N N . LYS A 1 107 ? 7.292 13.429 -15.822 1.00 96.62 107 LYS A N 1
ATOM 785 C CA . LYS A 1 107 ? 7.403 12.474 -16.937 1.00 96.62 107 LYS A CA 1
ATOM 786 C C . LYS A 1 107 ? 8.479 11.404 -16.712 1.00 96.62 107 LYS A C 1
ATOM 788 O O . LYS A 1 107 ? 9.099 10.932 -17.661 1.00 96.62 107 LYS A O 1
ATOM 793 N N . VAL A 1 108 ? 8.691 11.009 -15.457 1.00 97.12 108 VAL A N 1
ATOM 794 C CA . VAL A 1 108 ? 9.581 9.898 -15.115 1.00 97.12 108 VAL A CA 1
ATOM 795 C C . VAL A 1 108 ? 8.975 8.606 -15.678 1.00 97.12 108 VAL A C 1
ATOM 797 O O . VAL A 1 108 ? 7.773 8.376 -15.500 1.00 97.12 108 VAL A O 1
ATOM 800 N N . PRO A 1 109 ? 9.765 7.750 -16.351 1.00 94.69 109 PRO A N 1
ATOM 801 C CA . PRO A 1 109 ? 9.282 6.459 -16.824 1.00 94.69 109 PRO A CA 1
ATOM 802 C C . PRO A 1 109 ? 8.727 5.606 -15.677 1.00 94.69 109 PRO A C 1
ATOM 804 O O . PRO A 1 109 ? 9.374 5.454 -14.641 1.00 94.69 109 PRO A O 1
ATOM 807 N N . VAL A 1 110 ? 7.549 5.007 -15.879 1.00 93.81 110 VAL A N 1
ATOM 808 C CA . VAL A 1 110 ? 6.860 4.181 -14.866 1.00 93.81 110 VAL A CA 1
ATOM 809 C C . VAL A 1 110 ? 7.759 3.089 -14.260 1.00 93.81 110 VAL A C 1
ATOM 811 O O . VAL A 1 110 ? 7.759 2.981 -13.033 1.00 93.81 110 VAL A O 1
ATOM 814 N N . PRO A 1 111 ? 8.597 2.357 -15.027 1.00 91.75 111 PRO A N 1
ATOM 815 C CA . PRO A 1 111 ? 9.487 1.346 -14.447 1.00 91.75 111 PRO A CA 1
ATOM 816 C C . PRO A 1 111 ? 10.478 1.912 -13.421 1.00 91.75 111 PRO A C 1
ATOM 818 O O . PRO A 1 111 ? 10.756 1.269 -12.415 1.00 91.75 111 PRO A O 1
ATOM 821 N N . ALA A 1 112 ? 10.973 3.138 -13.619 1.00 92.69 112 ALA A N 1
ATOM 822 C CA . ALA A 1 112 ? 11.873 3.781 -12.662 1.00 92.69 112 ALA A CA 1
ATOM 823 C C . ALA A 1 112 ? 11.144 4.181 -11.366 1.00 92.69 112 ALA A C 1
ATOM 825 O O . ALA A 1 112 ? 11.694 4.038 -10.276 1.00 92.69 112 ALA A O 1
ATOM 826 N N . ILE A 1 113 ? 9.887 4.629 -11.472 1.00 95.50 113 ILE A N 1
ATOM 827 C CA . ILE A 1 113 ? 9.036 4.930 -10.308 1.00 95.50 113 ILE A CA 1
ATOM 828 C C . ILE A 1 113 ? 8.746 3.643 -9.522 1.00 95.50 113 ILE A C 1
ATOM 830 O O . ILE A 1 113 ? 8.833 3.617 -8.294 1.00 95.50 113 ILE A O 1
ATOM 834 N N . MET A 1 114 ? 8.420 2.559 -10.227 1.00 93.81 114 MET A N 1
ATOM 835 C CA . MET A 1 114 ? 8.130 1.270 -9.605 1.00 93.81 114 MET A CA 1
ATOM 836 C C . MET A 1 114 ? 9.382 0.615 -9.005 1.00 93.81 114 MET A C 1
ATOM 838 O O . MET A 1 114 ? 9.273 -0.045 -7.977 1.00 93.81 114 MET A O 1
ATOM 842 N N . GLU A 1 115 ? 10.577 0.851 -9.556 1.00 92.00 115 GLU A N 1
ATOM 843 C CA . GLU A 1 115 ? 11.842 0.441 -8.931 1.00 92.00 115 GLU A CA 1
ATOM 844 C C . GLU A 1 115 ? 12.066 1.105 -7.569 1.00 92.00 115 GLU A C 1
ATOM 846 O O . GLU A 1 115 ? 12.498 0.446 -6.618 1.00 92.00 115 GLU A O 1
ATOM 851 N N . GLU A 1 116 ? 11.736 2.393 -7.443 1.00 93.69 116 GLU A N 1
ATOM 852 C CA . GLU A 1 116 ? 11.781 3.082 -6.150 1.00 93.69 116 GLU A CA 1
ATOM 853 C C . GLU A 1 116 ? 10.801 2.429 -5.158 1.00 93.69 116 GLU A C 1
ATOM 855 O O . GLU A 1 116 ? 11.169 2.140 -4.016 1.00 93.69 116 GLU A O 1
ATOM 860 N N . ALA A 1 117 ? 9.574 2.131 -5.603 1.00 94.44 117 ALA A N 1
ATOM 861 C CA . ALA A 1 117 ? 8.565 1.461 -4.784 1.00 94.44 117 ALA A CA 1
ATOM 862 C C . ALA A 1 117 ? 9.009 0.052 -4.347 1.00 94.44 117 ALA A C 1
ATOM 864 O O . ALA A 1 117 ? 8.892 -0.289 -3.168 1.00 94.44 117 ALA A O 1
ATOM 865 N N . ARG A 1 118 ? 9.593 -0.733 -5.261 1.00 93.25 118 ARG A N 1
ATOM 866 C CA . ARG A 1 118 ? 10.184 -2.051 -4.980 1.00 93.25 118 ARG A CA 1
ATOM 867 C C . ARG A 1 118 ? 11.268 -1.955 -3.917 1.00 93.25 118 ARG A C 1
ATOM 869 O O . ARG A 1 118 ? 11.250 -2.717 -2.959 1.00 93.25 118 ARG A O 1
ATOM 876 N N . THR A 1 119 ? 12.196 -1.012 -4.065 1.00 91.56 119 THR A N 1
ATOM 877 C CA . THR A 1 119 ? 13.315 -0.834 -3.127 1.00 91.56 119 THR A CA 1
ATOM 878 C C . THR A 1 119 ? 12.807 -0.547 -1.714 1.00 91.56 119 THR A C 1
ATOM 880 O O . THR A 1 119 ? 13.301 -1.127 -0.746 1.00 91.56 119 THR A O 1
ATOM 883 N N . ARG A 1 120 ? 11.767 0.288 -1.583 1.00 93.44 120 ARG A N 1
ATOM 884 C CA . ARG A 1 120 ? 11.102 0.537 -0.296 1.00 93.44 120 ARG A CA 1
ATOM 885 C C . ARG A 1 120 ? 10.427 -0.720 0.250 1.00 93.44 120 ARG A C 1
ATOM 887 O O . ARG A 1 120 ? 10.629 -1.042 1.415 1.00 93.44 120 ARG A O 1
ATOM 894 N N . LEU A 1 121 ? 9.673 -1.441 -0.580 1.00 92.44 121 LEU A N 1
ATOM 895 C CA . LEU A 1 121 ? 9.010 -2.685 -0.182 1.00 92.44 121 LEU A CA 1
ATOM 896 C C . LEU A 1 121 ? 10.018 -3.736 0.307 1.00 92.44 121 LEU A C 1
ATOM 898 O O . LEU A 1 121 ? 9.836 -4.310 1.375 1.00 92.44 121 LEU A O 1
ATOM 902 N N . VAL A 1 122 ? 11.113 -3.936 -0.425 1.00 91.00 122 VAL A N 1
ATOM 903 C CA . VAL A 1 122 ? 12.195 -4.850 -0.038 1.00 91.00 122 VAL A CA 1
ATOM 904 C C . VAL A 1 122 ? 12.852 -4.414 1.267 1.00 91.00 122 VAL A C 1
ATOM 906 O O . VAL A 1 122 ? 13.061 -5.247 2.145 1.00 91.00 122 VAL A O 1
ATOM 909 N N . GLY A 1 123 ? 13.136 -3.120 1.434 1.00 89.94 123 GLY A N 1
ATOM 910 C CA . GLY A 1 123 ? 13.657 -2.588 2.693 1.00 89.94 123 GLY A CA 1
ATOM 911 C C . GLY A 1 123 ? 12.724 -2.868 3.876 1.00 89.94 123 GLY A C 1
ATOM 912 O O . GLY A 1 123 ? 13.180 -3.341 4.914 1.00 89.94 123 GLY A O 1
ATOM 913 N N . ALA A 1 124 ? 11.418 -2.651 3.696 1.00 91.12 124 ALA A N 1
ATOM 914 C CA . ALA A 1 124 ? 10.403 -2.928 4.711 1.00 91.12 124 ALA A CA 1
ATOM 915 C C . ALA A 1 124 ? 10.395 -4.410 5.114 1.00 91.12 124 ALA A C 1
ATOM 917 O O . ALA A 1 124 ? 10.450 -4.732 6.300 1.00 91.12 124 ALA A O 1
ATOM 918 N N . LEU A 1 125 ? 10.409 -5.307 4.123 1.00 89.44 125 LEU A N 1
ATOM 919 C CA . LEU A 1 125 ? 10.407 -6.755 4.334 1.00 89.44 125 LEU A CA 1
ATOM 920 C C . LEU A 1 125 ? 11.676 -7.241 5.045 1.00 89.44 125 LEU A C 1
ATOM 922 O O . LEU A 1 125 ? 11.578 -8.024 5.985 1.00 89.44 125 LEU A O 1
ATOM 926 N N . LYS A 1 126 ? 12.857 -6.741 4.656 1.00 87.81 126 LYS A N 1
ATOM 927 C CA . LYS A 1 126 ? 14.133 -7.093 5.306 1.00 87.81 126 LYS A CA 1
ATOM 928 C C . LYS A 1 126 ? 14.194 -6.644 6.765 1.00 87.81 126 LYS A C 1
ATOM 930 O O . LYS A 1 126 ? 14.778 -7.338 7.589 1.00 87.81 126 LYS A O 1
ATOM 935 N N . CYS A 1 127 ? 13.614 -5.488 7.077 1.00 88.50 127 CYS A N 1
ATOM 936 C CA . CYS A 1 127 ? 13.607 -4.939 8.431 1.00 88.50 127 CYS A CA 1
ATOM 937 C C . CYS A 1 127 ? 12.417 -5.410 9.281 1.00 88.50 127 CYS A C 1
ATOM 939 O O . CYS A 1 127 ? 12.358 -5.081 10.461 1.00 88.50 127 CYS A O 1
ATOM 941 N N . GLY A 1 128 ? 11.459 -6.145 8.705 1.00 87.62 128 GLY A N 1
ATOM 942 C CA . GLY A 1 128 ? 10.228 -6.530 9.399 1.00 87.62 128 GLY A CA 1
ATOM 943 C C . GLY A 1 128 ? 9.331 -5.337 9.747 1.00 87.62 128 GLY A C 1
ATOM 944 O O . GLY A 1 128 ? 8.561 -5.398 10.704 1.00 87.62 128 GLY A O 1
ATOM 945 N N . HIS A 1 129 ? 9.436 -4.239 8.996 1.00 90.69 129 HIS A N 1
ATOM 946 C CA . HIS A 1 129 ? 8.641 -3.036 9.215 1.00 90.69 129 HIS A CA 1
ATOM 947 C C . HIS A 1 129 ? 7.368 -3.051 8.357 1.00 90.69 129 HIS A C 1
ATOM 949 O O . HIS A 1 129 ? 7.403 -3.491 7.205 1.00 90.69 129 HIS A O 1
ATOM 955 N N . PRO A 1 130 ? 6.243 -2.516 8.862 1.00 91.56 130 PRO A N 1
ATOM 956 C CA . PRO A 1 130 ? 5.051 -2.327 8.051 1.00 91.56 130 PRO A CA 1
ATOM 957 C C . PRO A 1 130 ? 5.311 -1.314 6.931 1.00 91.56 130 PRO A C 1
ATOM 959 O O . PRO A 1 130 ? 5.990 -0.302 7.135 1.00 91.56 130 PRO A O 1
ATOM 962 N N . ILE A 1 131 ? 4.720 -1.561 5.761 1.00 92.69 131 ILE A N 1
ATOM 963 C CA . ILE A 1 131 ? 4.649 -0.577 4.680 1.00 92.69 131 ILE A CA 1
ATOM 964 C C . ILE A 1 131 ? 3.363 0.241 4.818 1.00 92.69 131 ILE A C 1
ATOM 966 O O . ILE A 1 131 ? 2.271 -0.311 4.940 1.00 92.69 131 ILE A O 1
ATOM 970 N N . VAL A 1 132 ? 3.493 1.565 4.804 1.00 93.25 132 VAL A N 1
ATOM 971 C CA . VAL A 1 132 ? 2.365 2.501 4.843 1.00 93.25 132 VAL A CA 1
ATOM 972 C C . VAL A 1 132 ? 2.352 3.269 3.534 1.00 93.25 132 VAL A C 1
ATOM 974 O O . VAL A 1 132 ? 3.300 3.990 3.221 1.00 93.25 132 VAL A O 1
ATOM 977 N N . VAL A 1 133 ? 1.282 3.117 2.757 1.00 93.06 133 VAL A N 1
ATOM 978 C CA . VAL A 1 133 ? 1.125 3.843 1.496 1.00 93.06 133 VAL A CA 1
ATOM 979 C C . VAL A 1 133 ? 0.378 5.147 1.764 1.00 93.06 133 VAL A C 1
ATOM 981 O O . VAL A 1 133 ? -0.835 5.161 1.967 1.00 93.06 133 VAL A O 1
ATOM 984 N N . ALA A 1 134 ? 1.107 6.260 1.770 1.00 92.56 134 ALA A N 1
ATOM 985 C CA . ALA A 1 134 ? 0.530 7.577 1.984 1.00 92.56 134 ALA A CA 1
ATOM 986 C C . ALA A 1 134 ? -0.070 8.097 0.672 1.00 92.56 134 ALA A C 1
ATOM 988 O O . ALA A 1 134 ? 0.642 8.521 -0.240 1.00 92.56 134 ALA A O 1
ATOM 989 N N . MET A 1 135 ? -1.400 8.058 0.579 1.00 90.81 135 MET A N 1
ATOM 990 C CA . MET A 1 135 ? -2.141 8.583 -0.574 1.00 90.81 135 MET A CA 1
ATOM 991 C C . MET A 1 135 ? -2.204 10.108 -0.572 1.00 90.81 135 MET A C 1
ATOM 993 O O . MET A 1 135 ? -2.157 10.738 -1.629 1.00 90.81 135 MET A O 1
ATOM 997 N N . SER A 1 136 ? -2.212 10.720 0.617 1.00 84.94 136 SER A N 1
ATOM 998 C CA . SER A 1 136 ? -2.429 12.162 0.769 1.00 84.94 136 SER A CA 1
ATOM 999 C C . SER A 1 136 ? -3.679 12.599 -0.022 1.00 84.94 136 SER A C 1
ATOM 1001 O O . SER A 1 136 ? -4.617 11.828 -0.202 1.00 84.94 136 SER A O 1
ATOM 1003 N N . GLN A 1 137 ? -3.708 13.825 -0.542 1.00 85.06 137 GLN A N 1
ATOM 1004 C CA . GLN A 1 137 ? -4.775 14.325 -1.420 1.00 85.06 137 GLN A CA 1
ATOM 1005 C C . GLN A 1 137 ? -4.669 13.787 -2.866 1.00 85.06 137 GLN A C 1
ATOM 1007 O O . GLN A 1 137 ? -4.855 14.534 -3.826 1.00 85.06 137 GLN A O 1
ATOM 1012 N N . CYS A 1 138 ? -4.286 12.522 -3.051 1.00 87.75 138 CYS A N 1
ATOM 1013 C CA . CYS A 1 138 ? -4.106 11.908 -4.363 1.00 87.75 138 CYS A CA 1
ATOM 1014 C C . CYS A 1 138 ? -4.668 10.485 -4.376 1.00 87.75 138 CYS A C 1
ATOM 1016 O O . CYS A 1 138 ? -4.447 9.715 -3.448 1.00 87.75 138 CYS A O 1
ATOM 1018 N N . VAL A 1 139 ? -5.367 10.123 -5.452 1.00 87.06 139 VAL A N 1
ATOM 1019 C CA . VAL A 1 139 ? -5.786 8.741 -5.706 1.00 87.06 139 VAL A CA 1
ATOM 1020 C C . VAL A 1 139 ? -4.814 8.143 -6.710 1.00 87.06 139 VAL A C 1
ATOM 1022 O O . VAL A 1 139 ? -4.792 8.535 -7.877 1.00 87.06 139 VAL A O 1
ATOM 1025 N N . VAL A 1 140 ? -3.976 7.223 -6.243 1.00 91.88 140 VAL A N 1
ATOM 1026 C CA . VAL A 1 140 ? -2.948 6.594 -7.073 1.00 91.88 140 VAL A CA 1
ATOM 1027 C C . VAL A 1 140 ? -3.525 5.384 -7.787 1.00 91.88 140 VAL A C 1
ATOM 1029 O O . VAL A 1 140 ? -4.125 4.504 -7.175 1.00 91.88 140 VAL A O 1
ATOM 1032 N N . ASP A 1 141 ? -3.314 5.330 -9.098 1.00 92.81 141 ASP A N 1
ATOM 1033 C CA . ASP A 1 141 ? -3.783 4.240 -9.947 1.00 92.81 141 ASP A CA 1
ATOM 1034 C C . ASP A 1 141 ? -2.860 3.014 -9.855 1.00 92.81 141 ASP A C 1
ATOM 1036 O O . ASP A 1 141 ? -2.009 2.765 -10.712 1.00 92.81 141 ASP A O 1
ATOM 1040 N N . PHE A 1 142 ? -3.025 2.240 -8.786 1.00 92.12 142 PHE A N 1
ATOM 1041 C CA . PHE A 1 142 ? -2.352 0.952 -8.613 1.00 92.12 142 PHE A CA 1
ATOM 1042 C C . PHE A 1 142 ? -2.953 -0.172 -9.454 1.00 92.12 142 PHE A C 1
ATOM 1044 O O . PHE A 1 142 ? -2.389 -1.255 -9.457 1.00 92.12 142 PHE A O 1
ATOM 1051 N N . ILE A 1 143 ? -4.085 0.035 -10.130 1.00 89.75 143 ILE A N 1
ATOM 1052 C CA . ILE A 1 143 ? -4.720 -1.025 -10.923 1.00 89.75 143 ILE A CA 1
ATOM 1053 C C . ILE A 1 143 ? -4.149 -1.028 -12.337 1.00 89.75 143 ILE A C 1
ATOM 1055 O O . ILE A 1 143 ? -3.737 -2.079 -12.812 1.00 89.75 143 ILE A O 1
ATOM 1059 N N . ASN A 1 144 ? -4.099 0.136 -12.992 1.00 90.75 144 ASN A N 1
ATOM 1060 C CA . ASN A 1 144 ? -3.755 0.221 -14.415 1.00 90.75 144 ASN A CA 1
ATOM 1061 C C . ASN A 1 144 ? -2.352 0.785 -14.666 1.00 90.75 144 ASN A C 1
ATOM 1063 O O . ASN A 1 144 ? -1.792 0.584 -15.742 1.00 90.75 144 ASN A O 1
ATOM 1067 N N . THR A 1 145 ? -1.765 1.491 -13.697 1.00 92.75 145 THR A N 1
ATOM 1068 C CA . THR A 1 145 ? -0.480 2.174 -13.891 1.00 92.75 145 THR A CA 1
ATOM 1069 C C . THR A 1 145 ? 0.645 1.573 -13.064 1.00 92.75 145 THR A C 1
ATOM 1071 O O . THR A 1 145 ? 1.675 1.212 -13.620 1.00 92.75 145 THR A O 1
ATOM 1074 N N . PHE A 1 146 ? 0.493 1.542 -11.741 1.00 93.81 146 PHE A N 1
ATOM 1075 C CA . PHE A 1 146 ? 1.574 1.183 -10.821 1.00 93.81 146 PHE A CA 1
ATOM 1076 C C . PHE A 1 146 ? 1.413 -0.259 -10.334 1.00 93.81 146 PHE A C 1
ATOM 1078 O O . PHE A 1 146 ? 1.282 -0.503 -9.136 1.00 93.81 146 PHE A O 1
ATOM 1085 N N . ASN A 1 147 ? 1.384 -1.197 -11.281 1.00 91.56 147 ASN A N 1
ATOM 1086 C CA . ASN A 1 147 ? 1.291 -2.630 -11.025 1.00 91.56 147 ASN A CA 1
ATOM 1087 C C . ASN A 1 147 ? 2.182 -3.397 -11.998 1.00 91.56 147 ASN A C 1
ATOM 1089 O O . ASN A 1 147 ? 2.208 -3.088 -13.185 1.00 91.56 147 ASN A O 1
ATOM 1093 N N . ASP A 1 148 ? 2.874 -4.425 -11.521 1.00 89.31 148 ASP A N 1
ATOM 1094 C CA . ASP A 1 148 ? 3.678 -5.289 -12.387 1.00 89.31 148 ASP A CA 1
ATOM 1095 C C . ASP A 1 148 ? 2.837 -5.919 -13.500 1.00 89.31 148 ASP A C 1
ATOM 1097 O O . ASP A 1 148 ? 3.303 -6.028 -14.632 1.00 89.31 148 ASP A O 1
ATOM 1101 N N . ALA A 1 149 ? 1.578 -6.257 -13.206 1.00 86.94 149 ALA A N 1
ATOM 1102 C CA . ALA A 1 149 ? 0.654 -6.852 -14.170 1.00 86.94 149 ALA A CA 1
ATOM 1103 C C . ALA A 1 149 ? 0.342 -5.952 -15.384 1.00 86.94 149 ALA A C 1
ATOM 1105 O O . ALA A 1 149 ? -0.178 -6.443 -16.384 1.00 86.94 149 ALA A O 1
ATOM 1106 N N . THR A 1 150 ? 0.630 -4.648 -15.312 1.00 85.88 150 THR A N 1
ATOM 1107 C CA . THR A 1 150 ? 0.360 -3.695 -16.402 1.00 85.88 150 THR A CA 1
ATOM 1108 C C . THR A 1 150 ? 1.607 -3.359 -17.214 1.00 85.88 150 THR A C 1
ATOM 1110 O O . THR A 1 150 ? 1.519 -2.646 -18.217 1.00 85.88 150 THR A O 1
ATOM 1113 N N . LEU A 1 151 ? 2.772 -3.869 -16.805 1.00 86.81 151 LEU A N 1
ATOM 1114 C CA . LEU A 1 151 ? 4.028 -3.643 -17.500 1.00 86.81 151 LEU A CA 1
ATOM 1115 C C . LEU A 1 151 ? 4.212 -4.631 -18.665 1.00 86.81 151 LEU A C 1
ATOM 1117 O O . LEU A 1 151 ? 3.823 -5.796 -18.565 1.00 86.81 151 LEU A O 1
ATOM 1121 N N . PRO A 1 152 ? 4.858 -4.200 -19.764 1.00 84.25 152 PRO A N 1
ATOM 1122 C CA . PRO A 1 152 ? 5.236 -5.094 -20.853 1.00 84.25 152 PRO A CA 1
ATOM 1123 C C . PRO A 1 152 ? 6.126 -6.262 -20.395 1.00 84.25 152 PRO A C 1
ATOM 1125 O O . PRO A 1 152 ? 6.914 -6.145 -19.452 1.00 84.25 152 PRO A O 1
ATOM 1128 N N . VAL A 1 153 ? 6.035 -7.401 -21.087 1.00 79.69 153 VAL A N 1
ATOM 1129 C CA . VAL A 1 153 ? 6.783 -8.628 -20.742 1.00 79.69 153 VAL A CA 1
ATOM 1130 C C . VAL A 1 153 ? 8.301 -8.428 -20.813 1.00 79.69 153 VAL A C 1
ATOM 1132 O O . VAL A 1 153 ? 9.024 -9.033 -20.032 1.00 79.69 153 VAL A O 1
ATOM 1135 N N . ASP A 1 154 ? 8.775 -7.562 -21.708 1.00 79.62 154 ASP A N 1
ATOM 1136 C CA . ASP A 1 154 ? 10.184 -7.179 -21.865 1.00 79.62 154 ASP A CA 1
ATOM 1137 C C . ASP A 1 154 ? 10.699 -6.263 -20.743 1.00 79.62 154 ASP A C 1
ATOM 1139 O O . ASP A 1 154 ? 11.905 -6.162 -20.522 1.00 79.62 154 ASP A O 1
ATOM 1143 N N . VAL A 1 155 ? 9.786 -5.613 -20.018 1.00 78.62 155 VAL A N 1
ATOM 1144 C CA . VAL A 1 155 ? 10.089 -4.774 -18.851 1.00 78.62 155 VAL A CA 1
ATOM 1145 C C . VAL A 1 155 ? 10.018 -5.589 -17.558 1.00 78.62 155 VAL A C 1
ATOM 1147 O O . VAL A 1 155 ? 10.754 -5.323 -16.606 1.00 78.62 155 VAL A O 1
ATOM 1150 N N . THR A 1 156 ? 9.143 -6.593 -17.514 1.00 71.81 156 THR A N 1
ATOM 1151 C CA . THR A 1 156 ? 9.090 -7.573 -16.424 1.00 71.81 156 THR A CA 1
ATOM 1152 C C . THR A 1 156 ? 10.153 -8.661 -16.626 1.00 71.81 156 THR A C 1
ATOM 1154 O O . THR A 1 156 ? 10.761 -8.770 -17.688 1.00 71.81 156 THR A O 1
ATOM 1157 N N . ARG A 1 157 ? 10.451 -9.486 -15.613 1.00 66.44 157 ARG A N 1
ATOM 1158 C CA . ARG A 1 157 ? 11.447 -10.569 -15.747 1.00 66.44 157 ARG A CA 1
ATOM 1159 C C . ARG A 1 157 ? 10.861 -11.749 -16.539 1.00 66.44 157 ARG A C 1
ATOM 1161 O O . ARG A 1 157 ? 10.667 -12.820 -15.982 1.00 66.44 157 ARG A O 1
ATOM 1168 N N . ASN A 1 158 ? 10.529 -11.563 -17.819 1.00 60.72 158 ASN A N 1
ATOM 1169 C CA . ASN A 1 158 ? 9.799 -12.550 -18.630 1.00 60.72 158 ASN A CA 1
ATOM 1170 C C . ASN A 1 158 ? 8.478 -12.997 -17.964 1.00 60.72 158 ASN A C 1
ATOM 1172 O O . ASN A 1 158 ? 8.186 -14.190 -17.886 1.00 60.72 158 ASN A O 1
ATOM 1176 N N . GLY A 1 159 ? 7.698 -12.050 -17.433 1.00 55.41 159 GLY A N 1
ATOM 1177 C CA . GLY A 1 159 ? 6.404 -12.335 -16.801 1.00 55.41 159 GLY A CA 1
ATOM 1178 C C . GLY A 1 159 ? 6.453 -12.718 -15.317 1.00 55.41 159 GLY A C 1
ATOM 1179 O O . GLY A 1 159 ? 5.404 -12.989 -14.739 1.00 55.41 159 GLY A O 1
ATOM 1180 N N . THR A 1 160 ? 7.627 -12.718 -14.670 1.00 63.28 160 THR A N 1
ATOM 1181 C CA . THR A 1 160 ? 7.708 -12.719 -13.195 1.00 63.28 160 THR A CA 1
ATOM 1182 C C . THR A 1 160 ? 7.710 -11.298 -12.633 1.00 63.28 160 THR A C 1
ATOM 1184 O O . THR A 1 160 ? 8.186 -10.364 -13.286 1.00 63.28 160 THR A O 1
ATOM 1187 N N . LEU A 1 161 ? 7.203 -11.169 -11.400 1.00 65.62 161 LEU A N 1
ATOM 1188 C CA . LEU A 1 161 ? 7.210 -9.947 -10.591 1.00 65.62 161 LEU A CA 1
ATOM 1189 C C . LEU A 1 161 ? 8.564 -9.238 -10.691 1.00 65.62 161 LEU A C 1
ATOM 1191 O O . LEU A 1 161 ? 9.614 -9.847 -10.485 1.00 65.62 161 LEU A O 1
ATOM 1195 N N . ALA A 1 162 ? 8.539 -7.960 -11.042 1.00 72.81 162 ALA A N 1
ATOM 1196 C CA . ALA A 1 162 ? 9.727 -7.177 -11.342 1.00 72.81 162 ALA A CA 1
ATOM 1197 C C . ALA A 1 162 ? 9.895 -5.98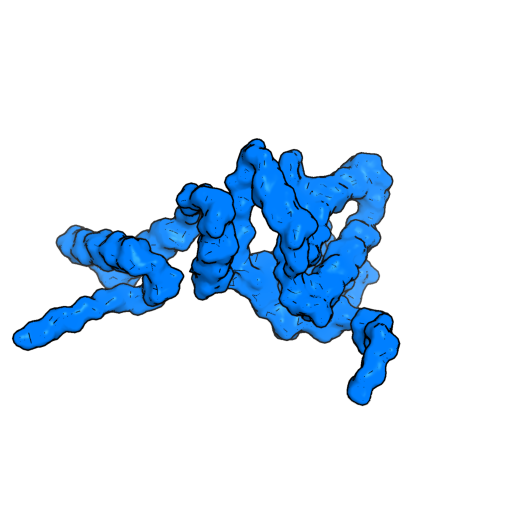6 -10.398 1.00 72.81 162 ALA A C 1
ATOM 1199 O O . ALA A 1 162 ? 11.039 -5.625 -10.089 1.00 72.81 162 ALA A O 1
ATOM 1200 N N . PHE A 1 163 ? 8.792 -5.403 -9.920 1.00 86.62 163 PHE A N 1
ATOM 1201 C CA . PHE A 1 163 ? 8.810 -4.174 -9.146 1.00 86.62 163 PHE A CA 1
ATOM 1202 C C . PHE A 1 163 ? 7.787 -4.173 -8.000 1.00 86.62 163 PHE A C 1
ATOM 1204 O O . PHE A 1 163 ? 8.144 -4.472 -6.864 1.00 86.62 163 PHE A O 1
ATOM 1211 N N . PHE A 1 164 ? 6.534 -3.804 -8.262 1.00 88.38 164 PHE A N 1
ATOM 1212 C CA . PHE A 1 164 ? 5.512 -3.595 -7.239 1.00 88.38 164 PHE A CA 1
ATOM 1213 C C . PHE A 1 164 ? 4.194 -4.259 -7.668 1.00 88.38 164 PHE A C 1
ATOM 1215 O O . PHE A 1 164 ? 3.382 -3.630 -8.352 1.00 88.38 164 PHE A O 1
ATOM 1222 N N . PRO A 1 165 ? 3.966 -5.525 -7.277 1.00 88.38 165 PRO A N 1
ATOM 1223 C CA . PRO A 1 165 ? 2.710 -6.222 -7.534 1.00 88.38 165 PRO A CA 1
ATOM 1224 C C . PRO A 1 165 ? 1.639 -5.751 -6.563 1.00 88.38 165 PRO A C 1
ATOM 1226 O O . PRO A 1 165 ? 1.475 -6.299 -5.471 1.00 88.38 165 PRO A O 1
ATOM 1229 N N . SER A 1 166 ? 0.953 -4.673 -6.923 1.00 87.44 166 SER A N 1
ATOM 1230 C CA . SER A 1 166 ? -0.011 -4.013 -6.042 1.00 87.44 166 SER A CA 1
ATOM 1231 C C . SER A 1 166 ? -1.157 -4.942 -5.627 1.00 87.44 166 SER A C 1
ATOM 1233 O O . SER A 1 166 ? -1.651 -4.843 -4.507 1.00 87.44 166 SER A O 1
ATOM 1235 N N . ASP A 1 167 ? -1.536 -5.882 -6.487 1.00 86.56 167 ASP A N 1
ATOM 1236 C CA . ASP A 1 167 ? -2.507 -6.940 -6.226 1.00 86.56 167 ASP A CA 1
ATOM 1237 C C . ASP A 1 167 ? -2.050 -7.864 -5.089 1.00 86.56 167 ASP A C 1
ATOM 1239 O O . ASP A 1 167 ? -2.806 -8.105 -4.146 1.00 86.56 167 ASP A O 1
ATOM 1243 N N . LEU A 1 168 ? -0.789 -8.305 -5.110 1.00 88.19 168 LEU A N 1
ATOM 1244 C CA . LEU A 1 168 ? -0.222 -9.147 -4.056 1.00 88.19 168 LEU A CA 1
ATOM 1245 C C . LEU A 1 168 ? 0.051 -8.353 -2.776 1.00 88.19 168 LEU A C 1
ATOM 1247 O O . LEU A 1 168 ? -0.277 -8.831 -1.688 1.00 88.19 168 LEU A O 1
ATOM 1251 N N . VAL A 1 169 ? 0.586 -7.133 -2.894 1.00 89.06 169 VAL A N 1
ATOM 1252 C CA . VAL A 1 169 ? 0.841 -6.221 -1.762 1.00 89.06 169 VAL A CA 1
ATOM 1253 C C . VAL A 1 169 ? -0.455 -5.915 -1.008 1.00 89.06 169 VAL A C 1
ATOM 1255 O O . VAL A 1 169 ? -0.468 -5.890 0.220 1.00 89.06 169 VAL A O 1
ATOM 1258 N N . CYS A 1 170 ? -1.561 -5.706 -1.719 1.00 86.94 170 CYS A N 1
ATOM 1259 C CA . CYS A 1 170 ? -2.852 -5.404 -1.108 1.00 86.94 170 CYS A CA 1
ATOM 1260 C C . CYS A 1 170 ? -3.659 -6.658 -0.746 1.00 86.94 170 CYS A C 1
ATOM 1262 O O . CYS A 1 170 ? -4.720 -6.536 -0.129 1.00 86.94 170 CYS A O 1
ATOM 1264 N N . SER A 1 171 ? -3.193 -7.858 -1.093 1.00 85.44 171 SER A N 1
ATOM 1265 C CA . SER A 1 171 ? -3.871 -9.102 -0.731 1.00 85.44 171 SER A CA 1
ATOM 1266 C C . SER A 1 171 ? -3.525 -9.530 0.696 1.00 85.44 171 SER A C 1
ATOM 1268 O O . SER A 1 171 ? -2.361 -9.541 1.103 1.00 85.44 171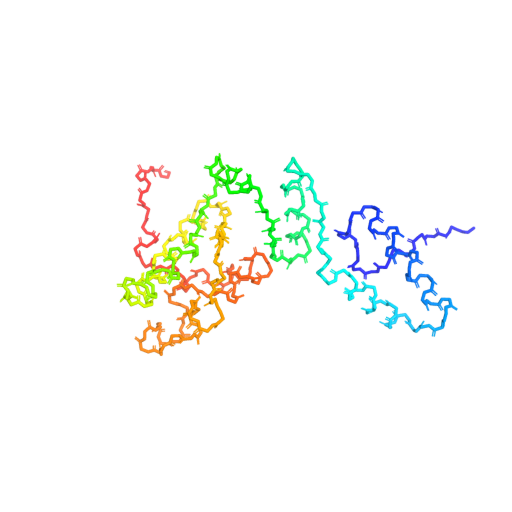 SER A O 1
ATOM 1270 N N . ASN A 1 172 ? -4.552 -9.892 1.473 1.00 84.69 172 ASN A N 1
ATOM 1271 C CA . ASN A 1 172 ? -4.410 -10.401 2.840 1.00 84.69 172 ASN A CA 1
ATOM 1272 C C . ASN A 1 172 ? -3.476 -9.543 3.724 1.00 84.69 172 ASN A C 1
ATOM 1274 O O . ASN A 1 172 ? -2.600 -10.074 4.409 1.00 84.69 172 ASN A O 1
ATOM 1278 N N . ALA A 1 173 ? -3.612 -8.212 3.656 1.00 86.12 173 ALA A N 1
ATOM 1279 C CA . ALA A 1 173 ? -2.743 -7.259 4.355 1.00 86.12 173 ALA A CA 1
ATOM 1280 C C . ALA A 1 173 ? -1.236 -7.449 4.072 1.00 86.12 173 ALA A C 1
ATOM 1282 O O . ALA A 1 173 ? -0.415 -7.431 4.988 1.00 86.12 173 ALA A O 1
ATOM 1283 N N . GLY A 1 174 ? -0.869 -7.686 2.811 1.00 86.94 174 GLY A N 1
ATOM 1284 C CA . GLY A 1 174 ? 0.516 -7.897 2.380 1.00 86.94 174 GLY A CA 1
ATOM 1285 C C . GLY A 1 174 ? 1.034 -9.318 2.568 1.00 86.94 174 GLY A C 1
ATOM 1286 O O . GLY A 1 174 ? 2.094 -9.652 2.040 1.00 86.94 174 GLY A O 1
ATOM 1287 N N . LYS A 1 175 ? 0.285 -10.200 3.244 1.00 85.56 175 LYS A N 1
ATOM 1288 C CA . LYS A 1 175 ? 0.694 -11.601 3.437 1.00 85.56 175 LYS A CA 1
ATOM 1289 C C . LYS A 1 175 ? 0.714 -12.400 2.136 1.00 85.56 175 LYS A C 1
ATOM 1291 O O . LYS A 1 175 ? 1.393 -13.421 2.084 1.00 85.56 175 LYS A O 1
ATOM 1296 N N . GLY A 1 176 ? 0.027 -11.945 1.085 1.00 84.44 176 GLY A N 1
ATOM 1297 C CA . GLY A 1 176 ? 0.125 -12.580 -0.231 1.00 84.44 176 GLY A CA 1
ATOM 1298 C C . GLY A 1 176 ? 1.540 -12.568 -0.811 1.00 84.44 176 GLY A C 1
ATOM 1299 O O . GLY A 1 176 ? 1.883 -13.468 -1.565 1.00 84.44 176 GLY A O 1
ATOM 1300 N N . LEU A 1 177 ? 2.398 -11.626 -0.402 1.00 85.88 177 LEU A N 1
ATOM 1301 C CA . LEU A 1 177 ? 3.785 -11.537 -0.870 1.00 85.88 177 LEU A CA 1
ATOM 1302 C C . LEU A 1 177 ? 4.706 -12.635 -0.332 1.00 85.88 177 LEU A C 1
ATOM 1304 O O . LEU A 1 177 ? 5.753 -12.878 -0.927 1.00 85.88 177 LEU A O 1
ATOM 1308 N N . LEU A 1 178 ? 4.353 -13.288 0.781 1.00 83.00 178 LEU A N 1
ATOM 1309 C CA . LEU A 1 178 ? 5.253 -14.221 1.472 1.00 83.00 178 LEU A CA 1
ATOM 1310 C C . LEU A 1 178 ? 5.674 -15.404 0.590 1.00 83.00 178 LEU A C 1
ATOM 1312 O O . LEU A 1 178 ? 6.792 -15.890 0.712 1.00 83.00 178 LEU A O 1
ATOM 1316 N N . ASN A 1 179 ? 4.815 -15.809 -0.346 1.00 83.06 179 ASN A N 1
ATOM 1317 C CA . ASN A 1 179 ? 5.090 -16.896 -1.289 1.00 83.06 179 ASN A CA 1
ATOM 1318 C C . ASN A 1 179 ? 5.855 -16.439 -2.544 1.00 83.06 179 ASN A C 1
ATOM 1320 O O . ASN A 1 179 ? 6.111 -17.241 -3.439 1.00 83.06 179 ASN A O 1
ATOM 1324 N N . HIS A 1 180 ? 6.189 -15.151 -2.638 1.00 84.44 180 HIS A N 1
ATOM 1325 C CA . HIS A 1 180 ? 6.754 -14.523 -3.833 1.00 84.44 180 HIS A CA 1
ATOM 1326 C C . HIS A 1 180 ? 8.007 -13.680 -3.540 1.00 84.44 180 HIS A C 1
ATOM 1328 O O . HIS A 1 180 ? 8.465 -12.932 -4.406 1.00 84.44 180 HIS A O 1
ATOM 1334 N N . LEU A 1 181 ? 8.582 -13.803 -2.338 1.00 83.00 181 LEU A N 1
ATOM 1335 C CA . LEU A 1 181 ? 9.747 -13.018 -1.913 1.00 83.00 181 LEU A CA 1
ATOM 1336 C C . LEU A 1 181 ? 10.957 -13.222 -2.834 1.00 83.00 181 LEU A C 1
ATOM 1338 O O . LEU A 1 181 ? 11.603 -12.246 -3.208 1.00 83.00 181 LEU A O 1
ATOM 1342 N N . ASP A 1 182 ? 11.202 -14.456 -3.278 1.00 81.38 182 ASP A N 1
ATOM 1343 C CA . ASP A 1 182 ? 12.323 -14.790 -4.168 1.00 81.38 182 ASP A CA 1
ATOM 1344 C C . ASP A 1 182 ? 12.232 -14.096 -5.535 1.00 81.38 182 ASP A C 1
ATOM 1346 O O . ASP A 1 182 ? 13.252 -13.801 -6.158 1.00 81.38 182 ASP A O 1
ATOM 1350 N N . ALA A 1 183 ? 11.017 -13.800 -6.006 1.00 79.81 183 ALA A N 1
ATOM 1351 C CA . ALA A 1 183 ? 10.815 -13.063 -7.251 1.00 79.81 183 ALA A CA 1
ATOM 1352 C C . ALA A 1 183 ? 11.085 -11.557 -7.071 1.00 79.81 183 ALA A C 1
ATOM 1354 O O . ALA A 1 183 ? 11.603 -10.903 -7.978 1.00 79.81 183 ALA A O 1
ATOM 1355 N N . LEU A 1 184 ? 10.771 -11.019 -5.887 1.00 81.62 184 LEU A N 1
ATOM 1356 C CA . LEU A 1 184 ? 10.941 -9.607 -5.544 1.00 81.62 184 LEU A CA 1
ATOM 1357 C C . LEU A 1 184 ? 12.402 -9.249 -5.223 1.00 81.62 184 LEU A C 1
ATOM 1359 O O . LEU A 1 184 ? 12.879 -8.155 -5.556 1.00 81.62 184 LEU A O 1
ATOM 1363 N N . TYR A 1 185 ? 13.109 -10.165 -4.564 1.00 86.75 185 TYR A N 1
ATOM 1364 C CA . TYR A 1 185 ? 14.493 -10.000 -4.151 1.00 86.75 185 TYR A CA 1
ATOM 1365 C C . TYR A 1 185 ? 15.459 -10.205 -5.315 1.00 86.75 185 TYR A C 1
ATOM 1367 O O . TYR A 1 185 ? 15.424 -11.179 -6.066 1.00 86.75 185 TYR A O 1
ATOM 1375 N N . ARG A 1 186 ? 16.368 -9.249 -5.483 1.00 85.38 186 ARG A N 1
ATOM 1376 C CA . ARG A 1 186 ? 17.421 -9.303 -6.494 1.00 85.38 186 ARG A CA 1
ATOM 1377 C C . ARG A 1 186 ? 18.733 -9.741 -5.853 1.00 85.38 186 ARG A C 1
ATOM 1379 O O . ARG A 1 186 ? 18.927 -9.541 -4.656 1.00 85.38 186 ARG A O 1
ATOM 1386 N N . PRO A 1 187 ? 19.697 -10.249 -6.642 1.00 83.62 187 PRO A N 1
ATOM 1387 C CA . PRO A 1 187 ? 20.980 -10.696 -6.097 1.00 83.62 187 PRO A CA 1
ATOM 1388 C C . PRO A 1 187 ? 21.718 -9.642 -5.257 1.00 83.62 187 PRO A C 1
ATOM 1390 O O . PRO A 1 187 ? 22.450 -9.991 -4.338 1.00 83.62 187 PRO A O 1
ATOM 1393 N N . HIS A 1 188 ? 21.534 -8.349 -5.544 1.00 82.31 188 HIS A N 1
ATOM 1394 C CA . HIS A 1 188 ? 22.119 -7.275 -4.737 1.00 82.31 188 HIS A CA 1
ATOM 1395 C C . HIS A 1 188 ? 21.356 -6.995 -3.435 1.00 82.31 188 HIS A C 1
ATOM 1397 O O . HIS A 1 188 ? 21.979 -6.553 -2.478 1.00 82.31 188 HIS A O 1
ATOM 1403 N N . ASP A 1 189 ? 20.054 -7.285 -3.369 1.00 83.31 189 ASP A N 1
ATOM 1404 C CA . ASP A 1 189 ? 19.244 -7.109 -2.156 1.00 83.31 189 ASP A CA 1
ATOM 1405 C C . ASP A 1 189 ? 19.585 -8.158 -1.088 1.00 83.31 189 ASP A C 1
ATOM 1407 O O . ASP A 1 189 ? 19.401 -7.916 0.105 1.00 83.31 189 ASP A O 1
ATOM 1411 N N . MET A 1 190 ? 20.096 -9.312 -1.521 1.00 76.12 190 MET A N 1
ATOM 1412 C CA . MET A 1 190 ? 20.520 -10.435 -0.675 1.00 76.12 190 MET A CA 1
ATOM 1413 C C . MET A 1 190 ? 21.928 -10.273 -0.107 1.00 76.12 190 MET A C 1
ATOM 1415 O O . MET A 1 190 ? 22.353 -11.079 0.717 1.00 76.12 190 MET A O 1
ATOM 1419 N N . LYS A 1 191 ? 22.664 -9.238 -0.525 1.00 70.31 191 LYS A N 1
ATOM 1420 C CA . LYS A 1 191 ? 23.955 -8.931 0.084 1.00 70.31 191 LYS A CA 1
ATOM 1421 C C . LYS A 1 191 ? 23.712 -8.405 1.492 1.00 70.31 191 LYS A C 1
ATOM 1423 O O . LYS A 1 191 ? 22.921 -7.478 1.689 1.00 70.31 191 LYS A O 1
ATOM 1428 N N . ASP A 1 192 ? 24.396 -9.003 2.458 1.00 61.31 192 ASP A N 1
ATOM 1429 C CA . ASP A 1 192 ? 24.455 -8.460 3.802 1.00 61.31 192 ASP A CA 1
ATOM 1430 C C . ASP A 1 192 ? 25.225 -7.136 3.755 1.00 61.31 192 ASP A C 1
ATOM 1432 O O . ASP A 1 192 ? 26.430 -7.091 3.516 1.00 61.31 192 ASP A O 1
ATOM 1436 N N . THR A 1 193 ? 24.492 -6.036 3.891 1.00 59.12 193 THR A N 1
ATOM 1437 C CA . THR A 1 193 ? 25.049 -4.683 3.953 1.00 59.12 193 THR A CA 1
ATOM 1438 C C . THR A 1 193 ? 25.209 -4.206 5.391 1.00 59.12 193 THR A C 1
ATOM 1440 O O . THR A 1 193 ? 25.538 -3.042 5.600 1.00 59.12 193 THR A O 1
ATOM 1443 N N . SER A 1 194 ? 24.921 -5.055 6.385 1.00 59.56 194 SER A N 1
ATOM 1444 C CA . SER A 1 194 ? 24.913 -4.647 7.787 1.00 59.56 194 SER A CA 1
ATOM 1445 C C . SER A 1 194 ? 26.322 -4.484 8.362 1.00 59.56 194 SER A C 1
ATOM 1447 O O . SER A 1 194 ? 26.482 -3.736 9.321 1.00 59.56 194 SER A O 1
ATOM 1449 N N . ASN A 1 195 ? 27.354 -5.110 7.773 1.00 45.81 195 ASN A N 1
ATOM 1450 C CA . ASN A 1 195 ? 28.701 -5.191 8.365 1.00 45.81 195 ASN A CA 1
ATOM 1451 C C . ASN A 1 195 ? 28.685 -5.696 9.827 1.00 45.81 195 ASN A C 1
ATOM 1453 O O . ASN A 1 195 ? 29.647 -5.479 10.566 1.00 45.81 195 ASN A O 1
ATOM 1457 N N . ILE A 1 196 ? 27.611 -6.368 10.254 1.00 44.62 196 ILE A N 1
ATOM 1458 C CA . ILE A 1 196 ? 27.504 -6.988 11.570 1.00 44.62 196 ILE A CA 1
ATOM 1459 C C . ILE A 1 196 ? 27.907 -8.454 11.378 1.00 44.62 196 ILE A C 1
ATOM 1461 O O . ILE A 1 196 ? 27.214 -9.166 10.655 1.00 44.62 196 ILE A O 1
ATOM 1465 N N . PRO A 1 197 ? 29.033 -8.918 11.948 1.00 36.38 197 PRO A N 1
ATOM 1466 C CA . PRO A 1 197 ? 29.396 -10.326 11.860 1.00 36.38 197 PRO A CA 1
ATOM 1467 C C . PRO A 1 197 ? 28.331 -11.182 12.563 1.00 36.38 197 PRO A C 1
ATOM 1469 O O . PRO A 1 197 ? 27.889 -10.829 13.659 1.00 36.38 197 PRO A O 1
ATOM 1472 N N . LEU A 1 198 ? 27.925 -12.270 11.898 1.00 40.81 198 LEU A N 1
ATOM 1473 C CA . LEU A 1 198 ? 27.045 -13.316 12.433 1.00 40.81 198 LEU A CA 1
ATOM 1474 C C . LEU A 1 198 ? 27.650 -14.004 13.662 1.00 40.81 198 LEU A C 1
ATOM 1476 O O . LEU A 1 198 ? 28.881 -14.243 13.655 1.00 40.81 198 LEU A O 1
#

Organism: Saprolegnia parasitica (strain CBS 223.65) (NCBI:txid695850)

Radius of gyration: 21.13 Å; chains: 1; bounding box: 67×45×51 Å

pLDDT: mean 81.3, std 14.67, range [32.31, 97.25]

Foldseek 3Di:
DDPDLPQLPPCPLPDPVLSVVLSVQLVVCVVVPDDNVRSSVVSVVVPVDDDDDDDPVCVVVVCVSCLSSLAADDDDDPPCVVVVVCVPDQAQEAEQVCLVCCVPPVVPDLLVSLQVVLVSVLVCVVVVHHYDYDQDPHDHPCPQRNAPVNDDCVSAVNPFDRGPHVVCCRGSVNPSCVVPVVSSDDPVSPDPPPPDDD